Protein 9F80 (pdb70)

Radius of gyration: 20.86 Å; Cα contacts (8 Å, |Δi|>4): 402; chains: 1; bounding box: 58×49×41 Å

Solvent-accessible surface area: 11773 Å² total; per-residue (Å²): 161,67,50,81,50,4,28,43,0,0,50,5,0,30,140,36,73,40,22,115,90,0,41,72,79,0,52,77,14,133,5,83,33,110,14,28,0,1,0,1,0,0,41,15,31,105,22,146,76,79,79,100,26,18,26,98,100,3,6,79,67,0,28,66,10,0,68,152,58,73,44,19,5,2,6,31,77,76,70,111,58,0,1,0,0,0,6,16,127,34,54,112,102,49,133,3,4,124,35,0,22,83,5,7,15,139,34,58,1,0,11,2,55,54,7,100,67,0,30,44,0,71,115,2,0,45,16,0,22,20,0,13,83,5,7,86,59,61,236,57,20,64,85,38,1,59,0,136,51,0,6,0,15,1,14,140,90,63,24,74,31,0,42,83,14,0,47,47,84,6,34,151,29,3,61,98,14,24,113,74,20,54,110,1,1,67,26,12,27,109,35,68,28,48,26,101,28,0,1,168,145,29,181,41,114,24,86,48,0,114,139,46,2,141,79,0,40,88,62,19,60,31,41,2,67,94,109,42,24,17,96,0,0,131,25,0,26,68,19,15,143,133,138

Nearest PDB structures (foldseek):
  9f80-assembly1_A  TM=1.004E+00  e=1.715E-45  Mycobacterium tuberculosis H37Rv
  3onq-assembly1_B-2  TM=8.084E-01  e=7.157E-18  Bifidobacterium adolescentis ATCC 15703
  3onq-assembly3_D  TM=7.428E-01  e=1.891E-18  Bifidobacterium adolescentis ATCC 15703
  8i98-assembly1_E  TM=5.946E-01  e=3.686E-01  Thermosynechococcus vestitus BP-1
  6w72-assembly2_B  TM=6.641E-01  e=8.468E-01  Acinetobacter baumannii

Sequence (243 aa):
WDSRMEASVVDAVVRGDTGPELLSRAAALNWDTTAPATVLVGTPAPGPNNSDGDSERASQDVRDTAARHGRAALTDVHGTWLVAIVSGQLSPTEKFLKDLLAAFADAPVVIGPTAPMLTAAHRSASEAISGMNAVAGWRGAPRPVLARELLPERALMGDASAIVALHTDVMRPLADAGPTLIETLDAYLDCGGAIEACARKLFVHPNTVRYRLKRITDFTGRDPTQPRDAYVLRVAATVGQLN

Organism: Mycobacterium tuberculosis (strain ATCC 25618 / H37Rv) (NCBI:txid83332)

Foldseek 3Di:
DDQVLLQVLVVCLQVLVQDPVSLVSVVVVVADQQWKKKKKKAAFAQDPPPRVCSQVVLQVQLQVLQVVVVKGWGWDADVRMIMIMITHDDDPPDDSVVSNCVRHYPGEMEIFDIDSGSSRCSRNSVLNVLQVVQVVVPPPADRYHYSLLRLLSSVVVPNVVSLVCLCPQAVVLLVVLDDVLVVLLVQCVVVVNPQVVSCVVVVHDSVVSQVSQVVSCVSHVARCNDVSSVVSNVSSVVSVVVD

Structure (mmCIF, N/CA/C/O backbone):
data_9F80
#
_entry.id   9F80
#
_cell.length_a   63.040
_cell.length_b   75.280
_cell.length_c   139.520
_cell.angle_alpha   90.000
_cell.angle_beta   90.000
_cell.angle_gamma   90.000
#
_symmetry.space_group_name_H-M   'C 2 2 21'
#
loop_
_entity.id
_entity.type
_entity.pdbx_description
1 polymer 'Uncharacterized protein Rv2242'
2 non-polymer 2-AMINO-2-HYDROXYMETHYL-PROPANE-1,3-DIOL
3 non-polymer 'SODIUM ION'
4 water water
#
loop_
_atom_site.group_PDB
_atom_site.id
_atom_site.type_symbol
_atom_site.label_atom_id
_atom_site.label_alt_id
_atom_site.label_comp_id
_atom_site.label_asym_id
_atom_site.label_entity_id
_atom_site.label_seq_id
_atom_site.pdbx_PDB_ins_code
_atom_site.Cartn_x
_atom_site.Cartn_y
_atom_site.Cartn_z
_atom_site.occupancy
_atom_site.B_iso_or_equiv
_atom_site.auth_seq_id
_atom_site.auth_comp_id
_atom_site.auth_asym_id
_atom_site.auth_atom_id
_atom_site.pdbx_PDB_model_num
ATOM 1 N N . TRP A 1 26 ? 3.645 20.507 -0.473 1.000 98.166 165 TRP A N 1
ATOM 2 C CA . TRP A 1 26 ? 4.650 20.241 -1.534 1.000 89.660 165 TRP A CA 1
ATOM 3 C C . TRP A 1 26 ? 4.681 21.379 -2.542 1.000 91.696 165 TRP A C 1
ATOM 4 O O . TRP A 1 26 ? 3.724 21.523 -3.306 1.000 106.000 165 TRP A O 1
ATOM 15 N N . ASP A 1 27 ? 5.797 22.124 -2.616 1.000 77.784 166 ASP A N 1
ATOM 16 C CA . 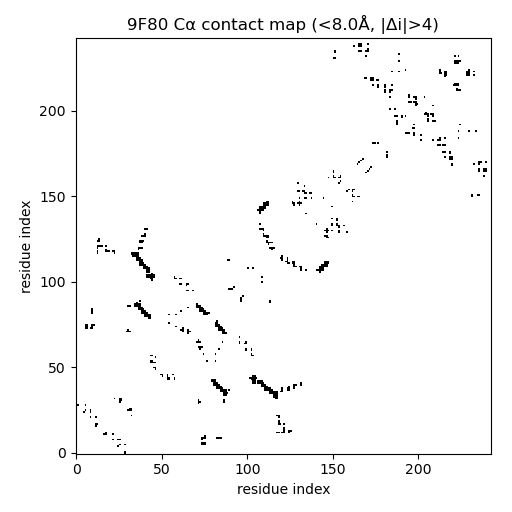ASP A 1 27 ? 5.884 23.199 -3.607 1.000 79.951 166 ASP A CA 1
ATOM 17 C C . ASP A 1 27 ? 6.545 22.757 -4.927 1.000 81.678 166 ASP A C 1
ATOM 18 O O . ASP A 1 27 ? 7.771 22.811 -5.091 1.000 74.946 166 ASP A O 1
ATOM 23 N N . SER A 1 28 ? 5.737 22.440 -5.942 1.000 75.469 167 SER A N 1
ATOM 24 C CA . SER A 1 28 ? 6.337 21.846 -7.116 1.000 80.036 167 SER A CA 1
ATOM 25 C C . SER A 1 28 ? 6.848 22.907 -8.100 1.000 71.974 167 SER A C 1
ATOM 26 O O . SER A 1 28 ? 7.573 22.527 -9.017 1.000 62.742 167 SER A O 1
ATOM 29 N N . ARG A 1 29 ? 6.609 24.218 -7.877 1.000 67.335 168 ARG A N 1
ATOM 30 C CA . ARG A 1 29 ? 7.285 25.225 -8.695 1.000 67.335 168 ARG A CA 1
ATOM 31 C C . ARG A 1 29 ? 8.712 25.212 -8.185 1.000 57.467 168 ARG A C 1
ATOM 32 O O . ARG A 1 29 ? 9.671 25.256 -8.954 1.000 59.633 168 ARG A O 1
ATOM 34 N N . MET A 1 30 ? 8.853 25.086 -6.873 1.000 55.290 169 MET A N 1
ATOM 35 C CA . MET A 1 30 ? 10.176 25.223 -6.294 1.000 64.194 169 MET A CA 1
ATOM 36 C C . MET A 1 30 ? 11.013 23.966 -6.600 1.000 54.614 169 MET A C 1
ATOM 37 O O . MET A 1 30 ? 12.226 24.035 -6.739 1.000 53.801 169 MET A O 1
ATOM 42 N N . GLU A 1 31 ? 10.344 22.826 -6.633 1.000 49.385 170 GLU A N 1
ATOM 43 C CA . GLU A 1 31 ? 10.978 21.560 -6.968 1.000 60.797 170 GLU A CA 1
ATOM 44 C C . GLU A 1 31 ? 11.600 21.688 -8.374 1.000 54.945 170 GLU A C 1
ATOM 45 O O . GLU A 1 31 ? 12.763 21.376 -8.587 1.000 49.875 170 GLU A O 1
ATOM 51 N N . ALA A 1 32 ? 10.787 22.143 -9.344 1.000 52.901 171 ALA A N 1
ATOM 52 C CA . ALA A 1 32 ? 11.235 22.293 -10.720 1.000 53.831 171 ALA A CA 1
ATOM 53 C C . ALA A 1 32 ? 12.373 23.324 -10.808 1.000 54.661 171 ALA A C 1
ATOM 54 O O . ALA A 1 32 ? 13.342 23.089 -11.508 1.000 50.516 171 ALA A O 1
ATOM 56 N N . SER A 1 33 ? 12.337 24.397 -9.999 1.000 51.366 172 SER A N 1
ATOM 57 C CA . SER A 1 33 ? 13.351 25.434 -10.088 1.000 46.942 172 SER A CA 1
ATOM 58 C C . SER A 1 33 ? 14.658 24.866 -9.592 1.000 45.513 172 SER A C 1
ATOM 59 O O . SER A 1 33 ? 15.720 25.284 -10.054 1.000 44.579 172 SER A O 1
ATOM 62 N N . VAL A 1 34 ? 14.573 23.963 -8.588 1.000 42.576 173 VAL A N 1
ATOM 63 C CA . VAL A 1 34 ? 15.802 23.372 -8.091 1.000 40.837 173 VAL A CA 1
ATOM 64 C C . VAL A 1 34 ? 16.371 22.456 -9.185 1.000 45.448 173 VAL A C 1
ATOM 65 O O . VAL A 1 34 ? 17.595 22.481 -9.440 1.000 43.399 173 VAL A O 1
ATOM 69 N N . VAL A 1 35 ? 15.513 21.583 -9.762 1.000 37.543 174 VAL A N 1
ATOM 70 C CA . VAL A 1 35 ? 16.020 20.732 -10.866 1.000 45.383 174 VAL A CA 1
ATOM 71 C C . VAL A 1 35 ? 16.608 21.567 -12.022 1.000 42.350 174 VAL A C 1
ATOM 72 O O . VAL A 1 35 ? 17.731 21.312 -12.550 1.000 42.178 174 VAL A O 1
ATOM 76 N N . ASP A 1 36 ? 15.907 22.617 -12.378 1.000 43.361 175 ASP A N 1
ATOM 77 C CA . ASP A 1 36 ? 16.296 23.394 -13.562 1.000 41.340 175 ASP A CA 1
ATOM 78 C C . ASP A 1 36 ? 17.589 24.144 -13.287 1.000 44.368 175 ASP A C 1
ATOM 79 O O . ASP A 1 36 ? 18.403 24.299 -14.158 1.000 43.444 175 ASP A O 1
ATOM 84 N N . ALA A 1 37 ? 17.822 24.543 -12.028 1.000 47.104 176 ALA A N 1
ATOM 85 C CA . ALA A 1 37 ? 19.075 25.180 -11.684 1.000 44.506 176 ALA A CA 1
ATOM 86 C C . ALA A 1 37 ? 20.228 24.175 -11.764 1.000 38.486 176 ALA A C 1
ATOM 87 O O . ALA A 1 37 ? 21.284 24.534 -12.204 1.000 43.526 176 ALA A O 1
ATOM 89 N N . VAL A 1 38 ? 20.036 22.891 -11.417 1.000 44.341 177 VAL A N 1
ATOM 90 C CA . VAL A 1 38 ? 21.092 21.913 -11.677 1.000 46.254 177 VAL A CA 1
ATOM 91 C C . VAL A 1 38 ? 21.268 21.763 -13.204 1.000 39.179 177 VAL A C 1
ATOM 92 O O . VAL A 1 38 ? 22.356 21.707 -13.712 1.000 40.703 177 VAL A O 1
ATOM 96 N N . VAL A 1 39 ? 20.177 21.630 -13.928 1.000 43.278 178 VAL A N 1
ATOM 97 C CA . VAL A 1 39 ? 20.290 21.429 -15.384 1.000 40.993 178 VAL A CA 1
ATOM 98 C C . VAL A 1 39 ? 21.066 22.594 -15.999 1.000 38.863 178 VAL A C 1
ATOM 99 O O . VAL A 1 39 ? 21.920 22.354 -16.809 1.000 45.517 178 VAL A O 1
ATOM 103 N N . ARG A 1 40 ? 20.889 23.830 -15.488 1.000 46.319 179 ARG A N 1
ATOM 104 C CA . ARG A 1 40 ? 21.487 25.001 -16.124 1.000 43.030 179 ARG A CA 1
ATOM 105 C C . ARG A 1 40 ? 22.883 25.257 -15.571 1.000 45.026 179 ARG A C 1
ATOM 106 O O . ARG A 1 40 ? 23.641 25.998 -16.200 1.000 49.681 179 ARG A O 1
ATOM 114 N N . GLY A 1 41 ? 23.239 24.671 -14.410 1.000 53.879 180 GLY A N 1
ATOM 115 C CA . GLY A 1 41 ? 24.570 24.881 -13.833 1.000 49.109 180 GLY A CA 1
ATOM 116 C C . GLY A 1 41 ? 24.595 26.156 -12.970 1.000 62.612 180 GLY A C 1
ATOM 117 O O . GLY A 1 41 ? 25.605 26.801 -12.790 1.000 58.785 180 GLY A O 1
ATOM 118 N N . ASP A 1 42 ? 23.459 26.460 -12.363 1.000 57.245 181 ASP A N 1
ATOM 119 C CA . ASP A 1 42 ? 23.249 27.599 -11.494 1.000 54.939 181 ASP A CA 1
ATOM 120 C C . ASP A 1 42 ? 23.232 27.048 -10.063 1.000 52.526 181 ASP A C 1
ATOM 121 O O . ASP A 1 42 ? 22.197 26.860 -9.479 1.000 58.072 181 ASP A O 1
ATOM 126 N N . THR A 1 43 ? 24.369 26.622 -9.536 1.000 58.851 182 THR A N 1
ATOM 127 C CA . THR A 1 43 ? 24.369 25.776 -8.358 1.000 65.408 182 THR A CA 1
ATOM 128 C C . THR A 1 43 ? 25.083 26.524 -7.238 1.000 69.842 182 THR A C 1
ATOM 129 O O . THR A 1 43 ? 26.096 26.047 -6.730 1.000 62.731 182 THR A O 1
ATOM 133 N N . GLY A 1 44 ? 24.564 27.703 -6.890 1.000 80.562 183 GLY A N 1
ATOM 134 C CA . GLY A 1 44 ? 25.021 28.394 -5.698 1.000 94.169 183 GLY A CA 1
ATOM 135 C C . GLY A 1 44 ? 24.608 27.688 -4.400 1.000 87.087 183 GLY A C 1
ATOM 136 O O . GLY A 1 44 ? 23.818 26.735 -4.375 1.000 78.922 183 GLY A O 1
ATOM 137 N N . PRO A 1 45 ? 25.117 28.174 -3.252 1.000 92.145 184 PRO A N 1
ATOM 138 C CA . PRO A 1 45 ? 24.711 27.637 -1.946 1.000 83.922 184 PRO A CA 1
ATOM 139 C C . PRO A 1 45 ? 23.192 27.539 -1.712 1.000 88.284 184 PRO A C 1
ATOM 140 O O . PRO A 1 45 ? 22.718 26.486 -1.254 1.000 83.196 184 PRO A O 1
ATOM 144 N N . GLU A 1 46 ? 22.457 28.636 -2.050 1.000 81.714 185 GLU A N 1
ATOM 145 C CA . GLU A 1 46 ? 21.010 28.823 -1.851 1.000 80.134 185 GLU A CA 1
ATOM 146 C C . GLU A 1 46 ? 20.169 27.667 -2.426 1.000 81.651 185 GLU A C 1
ATOM 147 O O . GLU A 1 46 ? 19.100 27.338 -1.903 1.000 80.919 185 GLU A O 1
ATOM 153 N N . LEU A 1 47 ? 20.648 27.062 -3.527 1.000 82.310 186 LEU A N 1
ATOM 154 C CA . LEU A 1 47 ? 20.106 25.813 -4.060 1.000 81.681 186 LEU A CA 1
ATOM 155 C C . LEU A 1 47 ? 19.927 24.766 -2.949 1.000 65.236 186 LEU A C 1
ATOM 156 O O . LEU A 1 47 ? 18.873 24.126 -2.856 1.000 70.558 186 LEU A O 1
ATOM 161 N N . LEU A 1 48 ? 20.929 24.635 -2.064 1.000 64.943 187 LEU A N 1
ATOM 162 C CA . LEU A 1 48 ? 20.861 23.641 -0.989 1.000 80.603 187 LEU A CA 1
ATOM 163 C C . LEU A 1 48 ? 19.726 23.933 -0.002 1.000 78.398 187 LEU A C 1
ATOM 164 O O . LEU A 1 48 ? 18.988 23.013 0.361 1.000 70.679 187 LEU A O 1
ATOM 169 N N . SER A 1 49 ? 19.541 25.194 0.411 1.000 76.435 188 SER A N 1
ATOM 170 C CA . SER A 1 49 ? 18.436 25.486 1.329 1.000 77.542 188 SER A CA 1
ATOM 171 C C . SER A 1 49 ? 17.100 25.283 0.620 1.000 71.735 188 SER A C 1
ATOM 172 O O . SER A 1 49 ? 16.139 24.784 1.222 1.000 61.157 188 SER A O 1
ATOM 175 N N . ARG A 1 50 ? 17.064 25.632 -0.680 1.000 73.273 189 ARG A N 1
ATOM 176 C CA . ARG A 1 50 ? 15.852 25.418 -1.450 1.000 65.271 189 ARG A CA 1
ATOM 177 C C . ARG A 1 50 ? 15.515 23.937 -1.441 1.000 58.692 189 ARG A C 1
ATOM 178 O O . ARG A 1 50 ? 14.353 23.549 -1.313 1.000 57.757 189 ARG A O 1
ATOM 186 N N . ALA A 1 51 ? 16.544 23.096 -1.556 1.000 66.209 190 ALA A N 1
ATOM 187 C CA . ALA A 1 51 ? 16.339 21.649 -1.550 1.000 72.044 190 ALA A CA 1
ATOM 188 C C . ALA A 1 51 ? 16.010 21.102 -0.145 1.000 70.920 190 ALA A C 1
ATOM 189 O O . ALA A 1 51 ? 15.157 20.221 0.003 1.000 64.814 190 ALA A O 1
ATOM 191 N N . ALA A 1 52 ? 16.735 21.557 0.898 1.000 87.785 191 ALA A N 1
ATOM 192 C CA . ALA A 1 52 ? 16.485 21.119 2.276 1.000 68.442 191 ALA A CA 1
ATOM 193 C C . ALA A 1 52 ? 15.024 21.372 2.607 1.000 70.021 191 ALA A C 1
ATOM 194 O O . ALA A 1 52 ? 14.327 20.497 3.117 1.000 69.202 191 ALA A O 1
ATOM 196 N N . ALA A 1 53 ? 14.587 22.570 2.206 1.000 65.456 192 ALA A N 1
ATOM 197 C CA . ALA A 1 53 ? 13.221 23.031 2.356 1.000 68.753 192 ALA A CA 1
ATOM 198 C C . ALA A 1 53 ? 12.251 22.058 1.726 1.000 65.790 192 ALA A C 1
ATOM 199 O O . ALA A 1 53 ? 11.079 22.123 2.033 1.000 73.274 192 ALA A O 1
ATOM 201 N N . LEU A 1 54 ? 12.715 21.225 0.781 1.000 63.219 193 LEU A N 1
ATOM 202 C CA . LEU A 1 54 ? 11.866 20.208 0.170 1.000 69.273 193 LEU A CA 1
ATOM 203 C C . LEU A 1 54 ? 12.227 18.807 0.685 1.000 71.818 193 LEU A C 1
ATOM 204 O O . LEU A 1 54 ? 11.889 17.811 0.044 1.000 74.232 193 LEU A O 1
ATOM 209 N N . ASN A 1 55 ? 12.971 18.721 1.810 1.000 81.343 194 ASN A N 1
ATOM 210 C CA . ASN A 1 55 ? 13.335 17.451 2.435 1.000 87.536 194 ASN A CA 1
ATOM 211 C C . ASN A 1 55 ? 14.321 16.654 1.577 1.000 79.673 194 ASN A C 1
ATOM 212 O O . ASN A 1 55 ? 14.235 15.432 1.459 1.000 66.738 194 ASN A O 1
ATOM 217 N N . TRP A 1 56 ? 15.260 17.375 0.986 1.000 68.538 195 TRP A N 1
ATOM 218 C CA . TRP A 1 56 ? 16.445 16.770 0.423 1.000 74.451 195 TRP A CA 1
ATOM 219 C C . TRP A 1 56 ? 17.576 16.851 1.460 1.000 63.292 195 TRP A C 1
ATOM 220 O O . TRP A 1 56 ? 17.981 17.922 1.890 1.000 66.084 195 TRP A O 1
ATOM 231 N N . ASP A 1 57 ? 18.133 15.697 1.783 1.000 59.834 196 ASP A N 1
ATOM 232 C CA . ASP A 1 57 ? 19.415 15.614 2.447 1.000 55.623 196 ASP A CA 1
ATOM 233 C C . ASP A 1 57 ? 20.550 16.117 1.559 1.000 65.589 196 ASP A C 1
ATOM 234 O O . ASP A 1 57 ? 20.995 15.422 0.641 1.000 64.249 196 ASP A O 1
ATOM 239 N N . THR A 1 58 ? 21.084 17.282 1.931 1.000 56.536 197 THR A N 1
ATOM 240 C CA . THR A 1 58 ? 22.007 18.085 1.143 1.000 69.907 197 THR A CA 1
ATOM 241 C C . THR A 1 58 ? 23.444 17.562 1.204 1.000 59.873 197 THR A C 1
ATOM 242 O O . THR A 1 58 ? 24.314 17.976 0.428 1.000 59.398 197 THR A O 1
ATOM 246 N N . THR A 1 59 ? 23.666 16.622 2.109 1.000 57.453 198 THR A N 1
ATOM 247 C CA . THR A 1 59 ? 24.922 15.883 2.141 1.000 66.376 198 THR A CA 1
ATOM 248 C C . THR A 1 59 ? 24.915 14.679 1.186 1.000 64.687 198 THR A C 1
ATOM 249 O O . THR A 1 59 ? 25.960 14.127 0.890 1.000 70.188 198 THR A O 1
ATOM 253 N N . ALA A 1 60 ? 23.731 14.168 0.818 1.000 59.941 199 ALA A N 1
ATOM 254 C CA . ALA A 1 60 ? 23.622 12.954 0.022 1.000 66.236 199 ALA A CA 1
ATOM 255 C C . ALA A 1 60 ? 24.195 13.121 -1.395 1.000 50.503 199 ALA A C 1
ATOM 256 O O . ALA A 1 60 ? 24.247 14.203 -1.972 1.000 54.843 199 ALA A O 1
ATOM 258 N N . PRO A 1 61 ? 24.719 12.028 -1.973 1.000 56.384 200 PRO A N 1
ATOM 259 C CA . PRO A 1 61 ? 24.908 11.939 -3.431 1.000 54.139 200 PRO A CA 1
ATOM 260 C C . PRO A 1 61 ? 23.638 12.196 -4.270 1.000 46.368 200 PRO A C 1
ATOM 261 O O . PRO A 1 61 ? 22.494 11.917 -3.828 1.000 44.003 200 PRO A O 1
ATOM 265 N N . ALA A 1 62 ? 23.872 12.766 -5.474 1.000 45.055 201 ALA A N 1
ATOM 266 C CA . ALA A 1 62 ? 22.809 13.155 -6.393 1.000 43.006 201 ALA A CA 1
ATOM 267 C C . ALA A 1 62 ? 23.026 12.501 -7.768 1.000 42.874 201 ALA A C 1
ATOM 268 O O . ALA A 1 62 ? 24.136 12.557 -8.269 1.000 40.838 201 ALA A O 1
ATOM 270 N N . THR A 1 63 ? 21.997 11.822 -8.343 1.000 41.396 202 THR A N 1
ATOM 271 C CA . THR A 1 63 ? 22.097 11.210 -9.668 1.000 41.707 202 THR A CA 1
ATOM 272 C C . THR A 1 63 ? 20.886 11.673 -10.495 1.000 39.817 202 THR A C 1
ATOM 273 O O . THR A 1 63 ? 19.702 11.643 -10.045 1.000 40.537 202 THR A O 1
ATOM 277 N N . VAL A 1 64 ? 21.190 12.148 -11.678 1.000 38.699 203 VAL A N 1
ATOM 278 C CA . VAL A 1 64 ? 20.144 12.582 -12.583 1.000 34.140 203 VAL A CA 1
ATOM 279 C C . VAL A 1 64 ? 19.846 11.487 -13.595 1.000 34.198 203 VAL A C 1
ATOM 280 O O . VAL A 1 64 ? 20.726 10.842 -14.118 1.000 44.171 203 VAL A O 1
ATOM 284 N N . LEU A 1 65 ? 18.581 11.191 -13.801 1.000 35.123 204 LEU A N 1
ATOM 285 C CA . LEU A 1 65 ? 18.190 10.289 -14.860 1.000 36.726 204 LEU A CA 1
ATOM 286 C C . LEU A 1 65 ? 17.071 10.941 -15.635 1.000 43.063 204 LEU A C 1
ATOM 287 O O . LEU A 1 65 ? 16.371 11.831 -15.109 1.000 35.662 204 LEU A O 1
ATOM 292 N N . VAL A 1 66 ? 16.916 10.461 -16.871 1.000 37.393 205 VAL A N 1
ATOM 293 C CA . VAL A 1 66 ? 15.874 11.020 -17.714 1.000 33.843 205 VAL A CA 1
ATOM 294 C C . VAL A 1 66 ? 15.127 9.871 -18.386 1.000 33.800 205 VAL A C 1
ATOM 295 O O . VAL A 1 66 ? 15.671 8.866 -18.863 1.000 34.326 205 VAL A O 1
ATOM 299 N N . GLY A 1 67 ? 13.834 10.019 -18.504 1.000 34.611 206 GLY A N 1
ATOM 300 C CA . GLY A 1 67 ? 13.068 9.028 -19.253 1.000 37.035 206 GLY A CA 1
ATOM 301 C C . GLY A 1 67 ? 11.725 9.649 -19.669 1.000 37.896 206 GLY A C 1
ATOM 302 O O . GLY A 1 67 ? 11.511 10.835 -19.459 1.000 41.439 206 GLY A O 1
ATOM 303 N N . THR A 1 68 ? 10.853 8.865 -20.284 1.000 40.766 207 THR A N 1
ATOM 304 C CA . THR A 1 68 ? 9.507 9.315 -20.590 1.000 39.438 207 THR A CA 1
ATOM 305 C C . THR A 1 68 ? 8.527 8.916 -19.468 1.000 44.009 207 THR A C 1
ATOM 306 O O . THR A 1 68 ? 8.525 7.762 -19.070 1.000 36.687 207 THR A O 1
ATOM 310 N N . PRO A 1 69 ? 7.560 9.746 -19.024 1.000 38.899 208 PRO A N 1
ATOM 311 C CA . PRO A 1 69 ? 6.557 9.282 -18.067 1.000 44.576 208 PRO A CA 1
ATOM 312 C C . PRO A 1 69 ? 5.709 8.098 -18.508 1.000 43.508 208 PRO A C 1
ATOM 313 O O . PRO A 1 69 ? 5.441 7.850 -19.687 1.000 40.066 208 PRO A O 1
ATOM 317 N N . ALA A 1 70 ? 5.313 7.268 -17.552 1.000 44.066 209 ALA A N 1
ATOM 318 C CA . ALA A 1 70 ? 4.503 6.116 -17.931 1.000 55.449 209 ALA A CA 1
ATOM 319 C C . ALA A 1 70 ? 3.160 6.616 -18.490 1.000 61.073 209 ALA A C 1
ATOM 320 O O . ALA A 1 70 ? 2.617 7.638 -18.064 1.000 52.108 209 ALA A O 1
ATOM 322 N N . PRO A 1 71 ? 2.619 5.982 -19.544 1.000 56.233 210 PRO A N 1
ATOM 323 C CA . PRO A 1 71 ? 1.366 6.465 -20.122 1.000 67.114 210 PRO A CA 1
ATOM 324 C C . PRO A 1 71 ? 0.273 6.010 -19.167 1.000 78.242 210 PRO A C 1
ATOM 325 O O . PRO A 1 71 ? 0.298 4.830 -18.851 1.000 73.575 210 PRO A O 1
ATOM 329 N N . GLY A 1 72 ? -0.606 6.929 -18.705 1.000 76.982 211 GLY A N 1
ATOM 330 C CA . GLY A 1 72 ? -1.632 6.643 -17.709 1.000 84.581 211 GLY A CA 1
ATOM 331 C C . GLY A 1 72 ? -2.885 6.012 -18.322 1.000 109.329 211 GLY A C 1
ATOM 332 O O . GLY A 1 72 ? -3.001 5.932 -19.546 1.000 116.561 211 GLY A O 1
ATOM 333 N N . PRO A 1 73 ? -3.877 5.577 -17.497 1.000 131.360 212 PRO A N 1
ATOM 334 C CA . PRO A 1 73 ? -5.091 4.923 -18.015 1.000 111.876 212 PRO A CA 1
ATOM 335 C C . PRO A 1 73 ? -5.870 5.628 -19.149 1.000 116.915 212 PRO A C 1
ATOM 336 O O . PRO A 1 73 ? -6.474 4.913 -19.939 1.000 101.881 212 PRO A O 1
ATOM 340 N N . ASN A 1 74 ? -5.865 6.986 -19.261 1.000 128.511 213 ASN A N 1
ATOM 341 C CA . ASN A 1 74 ? -6.429 7.720 -20.406 1.000 113.590 213 ASN A CA 1
ATOM 342 C C . ASN A 1 74 ? -5.326 8.562 -21.069 1.000 118.247 213 ASN A C 1
ATOM 343 O O . ASN A 1 74 ? -4.389 8.988 -20.335 1.000 115.498 213 ASN A O 1
ATOM 345 N N . ASN A 1 77 ? -6.464 12.920 -19.862 1.000 94.045 216 ASN A N 1
ATOM 346 C CA . ASN A 1 77 ? -5.523 12.351 -18.858 1.000 103.748 216 ASN A CA 1
ATOM 347 C C . ASN A 1 77 ? -4.065 12.590 -19.291 1.000 109.907 216 ASN A C 1
ATOM 348 O O . ASN A 1 77 ? -3.259 12.967 -18.448 1.000 111.987 216 ASN A O 1
ATOM 350 N N . SER A 1 78 ? -3.736 12.467 -20.594 1.000 106.970 217 SER A N 1
ATOM 351 C CA . SER A 1 78 ? -2.364 12.244 -21.058 1.000 103.254 217 SER A CA 1
ATOM 352 C C . SER A 1 78 ? -1.388 13.436 -20.953 1.000 105.492 217 SER A C 1
ATOM 353 O O . SER A 1 78 ? -0.218 13.256 -21.290 1.000 93.828 217 SER A O 1
ATOM 356 N N . ASP A 1 79 ? -1.782 14.633 -20.478 1.000 101.802 218 ASP A N 1
ATOM 357 C CA . ASP A 1 79 ? -0.772 15.634 -20.135 1.000 93.331 218 ASP A CA 1
ATOM 358 C C . ASP A 1 79 ? -0.350 15.429 -18.684 1.000 99.205 218 ASP A C 1
ATOM 359 O O . ASP A 1 79 ? 0.785 15.731 -18.341 1.000 111.104 218 ASP A O 1
ATOM 361 N N . GLY A 1 80 ? -1.256 14.891 -17.850 1.000 88.654 219 GLY A N 1
ATOM 362 C CA . GLY A 1 80 ? -0.982 14.618 -16.444 1.000 76.579 219 GLY A CA 1
ATOM 363 C C . GLY A 1 80 ? -0.232 13.300 -16.197 1.000 70.405 219 GLY A C 1
ATOM 364 O O . GLY A 1 80 ? 0.051 12.960 -15.058 1.000 63.132 219 GLY A O 1
ATOM 365 N N . ASP A 1 81 ? 0.119 12.549 -17.254 1.000 59.656 220 ASP A N 1
ATOM 366 C CA . ASP A 1 81 ? 1.126 11.477 -17.198 1.000 56.481 220 ASP A CA 1
ATOM 367 C C . ASP A 1 81 ? 2.407 11.878 -16.462 1.000 53.818 220 ASP A C 1
ATOM 368 O O . ASP A 1 81 ? 2.910 11.161 -15.575 1.000 44.549 220 ASP A O 1
ATOM 373 N N . SER A 1 82 ? 2.865 13.074 -16.801 1.000 39.433 221 SER A N 1
ATOM 374 C CA . SER A 1 82 ? 4.045 13.659 -16.220 1.000 49.439 221 SER A CA 1
ATOM 375 C C . SER A 1 82 ? 3.858 13.976 -14.730 1.000 63.721 221 SER A C 1
ATOM 376 O O . SER A 1 82 ? 4.813 13.889 -13.953 1.000 53.311 221 SER A O 1
ATOM 379 N N . GLU A 1 83 ? 2.662 14.420 -14.335 1.000 54.834 222 GLU A N 1
ATOM 380 C CA . GLU A 1 83 ? 2.450 14.746 -12.933 1.000 60.572 222 GLU A CA 1
ATOM 381 C C . GLU A 1 83 ? 2.276 13.457 -12.114 1.000 45.138 222 GLU A C 1
ATOM 382 O O . GLU A 1 83 ? 2.855 13.352 -11.021 1.000 49.115 222 GLU A O 1
ATOM 388 N N . ARG A 1 84 ? 1.571 12.453 -12.645 1.000 43.368 223 ARG A N 1
ATOM 389 C CA . ARG A 1 84 ? 1.464 11.151 -11.994 1.000 56.397 223 ARG A CA 1
ATOM 390 C C . ARG A 1 84 ? 2.865 10.554 -11.818 1.000 58.607 223 ARG A C 1
ATOM 391 O O . ARG A 1 84 ? 3.215 10.076 -10.739 1.000 47.431 223 ARG A O 1
ATOM 399 N N . ALA A 1 85 ? 3.675 10.617 -12.871 1.000 50.080 224 ALA A N 1
ATOM 400 C CA . ALA A 1 85 ? 4.959 9.929 -12.877 1.000 54.948 224 ALA A CA 1
ATOM 401 C C . ALA A 1 85 ? 5.873 10.652 -11.890 1.000 49.225 224 ALA A C 1
ATOM 402 O O . ALA A 1 85 ? 6.589 10.029 -11.153 1.000 43.934 224 ALA A O 1
ATOM 404 N N . SER A 1 86 ? 5.708 11.950 -11.730 1.000 46.221 225 SER A N 1
ATOM 405 C CA . SER A 1 86 ? 6.483 12.693 -10.758 1.000 49.539 225 SER A CA 1
ATOM 406 C C . SER A 1 86 ? 6.189 12.251 -9.329 1.000 58.570 225 SER A C 1
ATOM 407 O O . SER A 1 86 ? 7.103 12.174 -8.489 1.000 46.771 225 SER A O 1
ATOM 410 N N . GLN A 1 87 ? 4.897 12.073 -9.073 1.000 53.712 226 GLN A N 1
ATOM 411 C CA . GLN A 1 87 ? 4.430 11.659 -7.763 1.000 59.666 226 GLN A CA 1
ATOM 412 C C . GLN A 1 87 ? 4.946 10.249 -7.482 1.000 52.308 226 GLN A C 1
ATOM 413 O O . GLN A 1 87 ? 5.372 9.949 -6.385 1.000 54.589 226 GLN A O 1
ATOM 419 N N . ASP A 1 88 ? 4.844 9.351 -8.449 1.000 49.200 227 ASP A N 1
ATOM 420 C CA . ASP A 1 88 ? 5.338 8.023 -8.239 1.000 55.587 227 ASP A CA 1
ATOM 421 C C . ASP A 1 88 ? 6.809 8.038 -7.884 1.000 55.035 227 ASP A C 1
ATOM 422 O O . ASP A 1 88 ? 7.243 7.257 -7.034 1.000 52.382 227 ASP A O 1
ATOM 427 N N . VAL A 1 89 ? 7.553 8.855 -8.625 1.000 46.560 228 VAL A N 1
ATOM 428 C CA . VAL A 1 89 ? 8.986 8.897 -8.459 1.000 45.705 228 VAL A CA 1
ATOM 429 C C . VAL A 1 89 ? 9.257 9.318 -7.020 1.000 52.410 228 VAL A C 1
ATOM 430 O O . VAL A 1 89 ? 10.113 8.688 -6.342 1.000 40.989 228 VAL A O 1
ATOM 434 N N . ARG A 1 90 ? 8.518 10.333 -6.552 1.000 40.425 229 ARG A N 1
ATOM 435 C CA . ARG A 1 90 ? 8.813 10.886 -5.210 1.000 49.466 229 ARG A CA 1
ATOM 436 C C . ARG A 1 90 ? 8.380 9.919 -4.101 1.000 46.092 229 ARG A C 1
ATOM 437 O O . ARG A 1 90 ? 9.077 9.803 -3.097 1.000 48.437 229 ARG A O 1
ATOM 445 N N . ASP A 1 91 ? 7.262 9.206 -4.340 1.000 40.914 230 ASP A N 1
ATOM 446 C CA . ASP A 1 91 ? 6.767 8.164 -3.475 1.000 49.141 230 ASP A CA 1
ATOM 447 C C . ASP A 1 91 ? 7.781 7.031 -3.408 1.000 57.562 230 ASP A C 1
ATOM 448 O O . ASP A 1 91 ? 8.076 6.530 -2.330 1.000 50.885 230 ASP A O 1
ATOM 453 N N . THR A 1 92 ? 8.262 6.581 -4.575 1.000 44.979 231 THR A N 1
ATOM 454 C CA . THR A 1 92 ? 9.173 5.466 -4.612 1.000 43.308 231 THR A CA 1
ATOM 455 C C . THR A 1 92 ? 10.415 5.859 -3.863 1.000 41.243 231 THR A C 1
ATOM 456 O O . THR A 1 92 ? 10.928 5.063 -3.065 1.000 45.587 231 THR A O 1
ATOM 460 N N . ALA A 1 93 ? 10.900 7.097 -4.084 1.000 48.229 232 ALA A N 1
ATOM 461 C CA . ALA A 1 93 ? 12.060 7.511 -3.331 1.000 51.582 232 ALA A CA 1
ATOM 462 C C . ALA A 1 93 ? 11.775 7.434 -1.818 1.000 53.421 232 ALA A C 1
ATOM 463 O O . ALA A 1 93 ? 12.618 6.938 -1.075 1.000 46.092 232 ALA A O 1
ATOM 465 N N . ALA A 1 94 ? 10.682 8.049 -1.360 1.000 48.889 233 ALA A N 1
ATOM 466 C CA . ALA A 1 94 ? 10.400 8.085 0.069 1.000 52.877 233 ALA A CA 1
ATOM 467 C C . ALA A 1 94 ? 10.409 6.662 0.630 1.000 56.576 233 ALA A C 1
ATOM 468 O O . ALA A 1 94 ? 11.148 6.376 1.567 1.000 55.375 233 ALA A O 1
ATOM 470 N N . ARG A 1 95 ? 9.687 5.756 -0.021 1.000 51.095 234 ARG A N 1
ATOM 471 C CA . ARG A 1 95 ? 9.602 4.381 0.412 1.000 49.822 234 ARG A CA 1
ATOM 472 C C . ARG A 1 95 ? 10.972 3.736 0.582 1.000 59.130 234 ARG A C 1
ATOM 473 O O . ARG A 1 95 ? 11.159 2.863 1.436 1.000 50.081 234 ARG A O 1
ATOM 481 N N . HIS A 1 96 ? 11.941 4.114 -0.252 1.000 44.674 235 HIS A N 1
ATOM 482 C CA . HIS A 1 96 ? 13.283 3.566 -0.139 1.000 42.755 235 HIS A CA 1
ATOM 483 C C . HIS A 1 96 ? 14.143 4.470 0.728 1.000 46.580 235 HIS A C 1
ATOM 484 O O . HIS A 1 96 ? 15.357 4.323 0.746 1.000 47.744 235 HIS A O 1
ATOM 491 N N . GLY A 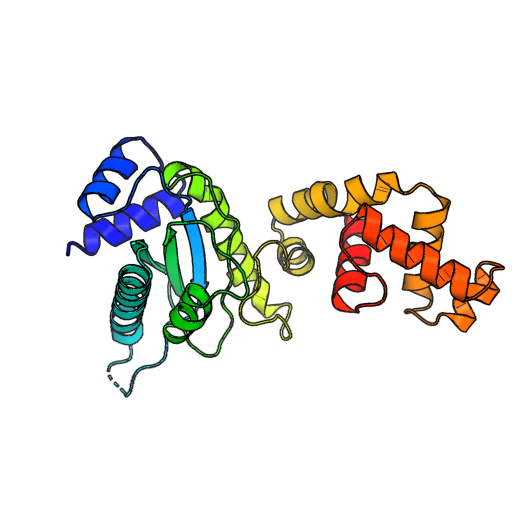1 97 ? 13.555 5.460 1.423 1.000 43.723 236 GLY A N 1
ATOM 492 C CA . GLY A 1 97 ? 14.394 6.280 2.306 1.000 42.432 236 GLY A CA 1
ATOM 493 C C . GLY A 1 97 ? 15.216 7.353 1.605 1.000 49.818 236 GLY A C 1
ATOM 494 O O . GLY A 1 97 ? 16.224 7.825 2.129 1.000 48.895 236 GLY A O 1
ATOM 495 N N . ARG A 1 98 ? 14.818 7.737 0.389 1.000 51.356 237 ARG A N 1
ATOM 496 C CA . ARG A 1 98 ? 15.635 8.633 -0.414 1.000 47.043 237 ARG A CA 1
ATOM 497 C C . ARG A 1 98 ? 14.771 9.838 -0.731 1.000 48.903 237 ARG A C 1
ATOM 498 O O . ARG A 1 98 ? 13.602 9.764 -0.444 1.000 48.419 237 ARG A O 1
ATOM 506 N N . ALA A 1 99 ? 15.342 10.846 -1.417 1.000 48.060 238 ALA A N 1
ATOM 507 C CA . ALA A 1 99 ? 14.583 11.963 -1.957 1.000 52.311 238 ALA A CA 1
ATOM 508 C C . ALA A 1 99 ? 14.750 12.013 -3.495 1.000 52.414 238 ALA A C 1
ATOM 509 O O . ALA A 1 99 ? 15.748 11.555 -4.062 1.000 42.511 238 ALA A O 1
ATOM 511 N N . ALA A 1 100 ? 13.727 12.534 -4.163 1.000 42.430 239 ALA A N 1
ATOM 512 C CA . ALA A 1 100 ? 13.717 12.833 -5.584 1.000 47.692 239 ALA A CA 1
ATOM 513 C C . ALA A 1 100 ? 13.130 14.217 -5.868 1.000 60.229 239 ALA A C 1
ATOM 514 O O . ALA A 1 100 ? 12.075 14.590 -5.303 1.000 55.123 239 ALA A O 1
ATOM 516 N N . LEU A 1 101 ? 13.777 14.940 -6.807 1.000 44.070 240 LEU A N 1
ATOM 517 C CA . LEU A 1 101 ? 13.183 16.122 -7.401 1.000 36.975 240 LEU A CA 1
ATOM 518 C C . LEU A 1 101 ? 13.079 15.896 -8.903 1.000 47.337 240 LEU A C 1
ATOM 519 O O . LEU A 1 101 ? 13.997 15.324 -9.496 1.000 41.046 240 LEU A O 1
ATOM 524 N N . THR A 1 102 ? 11.969 16.355 -9.471 1.000 38.696 241 THR A N 1
ATOM 525 C CA . THR A 1 102 ? 11.648 16.199 -1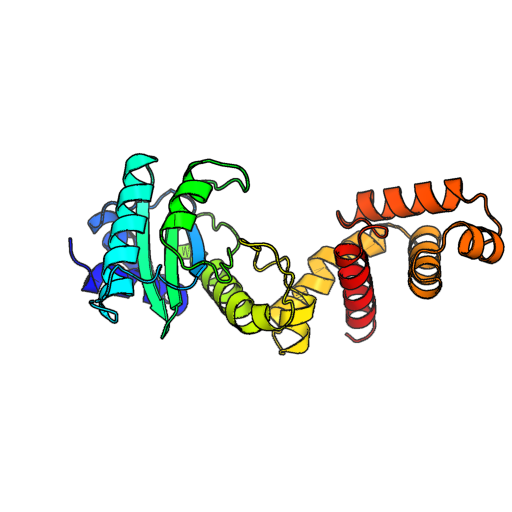0.874 1.000 41.355 241 THR A CA 1
ATOM 526 C C . THR A 1 102 ? 11.339 17.517 -11.561 1.000 50.340 241 THR A C 1
ATOM 527 O O . THR A 1 102 ? 10.972 18.491 -10.899 1.000 44.812 241 THR A O 1
ATOM 531 N N . ASP A 1 103 ? 11.438 17.455 -12.902 1.000 44.769 242 ASP A N 1
ATOM 532 C CA . ASP A 1 103 ? 11.046 18.514 -13.813 1.000 36.247 242 ASP A CA 1
ATOM 533 C C . ASP A 1 103 ? 10.848 17.837 -15.163 1.000 41.533 242 ASP A C 1
ATOM 534 O O . ASP A 1 103 ? 11.154 16.679 -15.332 1.000 38.199 242 ASP A O 1
ATOM 539 N N . VAL A 1 104 ? 10.235 18.530 -16.099 1.000 41.612 243 VAL A N 1
ATOM 540 C CA . VAL A 1 104 ? 10.021 18.030 -17.437 1.000 37.443 243 VAL A CA 1
ATOM 541 C C . VAL A 1 104 ? 11.027 18.675 -18.371 1.000 42.684 243 VAL A C 1
ATOM 542 O O . VAL A 1 104 ? 11.600 19.685 -18.021 1.000 44.731 243 VAL A O 1
ATOM 546 N N . HIS A 1 105 ? 11.282 18.016 -19.505 1.000 44.216 244 HIS A N 1
ATOM 547 C CA . HIS A 1 105 ? 12.190 18.487 -20.536 1.000 44.619 244 HIS A CA 1
ATOM 548 C C . HIS A 1 105 ? 11.475 18.105 -21.811 1.000 43.386 244 HIS A C 1
ATOM 549 O O . HIS A 1 105 ? 11.657 17.007 -22.305 1.000 40.955 244 HIS A O 1
ATOM 556 N N . GLY A 1 106 ? 10.457 18.914 -22.152 1.000 40.121 245 GLY A N 1
ATOM 557 C CA . GLY A 1 106 ? 9.507 18.549 -23.159 1.000 38.114 245 GLY A CA 1
ATOM 558 C C . GLY A 1 106 ? 8.735 17.321 -22.769 1.000 37.955 245 GLY A C 1
ATOM 559 O O . GLY A 1 106 ? 8.210 17.299 -21.702 1.000 44.950 245 GLY A O 1
ATOM 560 N N . THR A 1 107 ? 8.846 16.241 -23.548 1.000 38.805 246 THR A N 1
ATOM 561 C CA . THR A 1 107 ? 8.105 15.046 -23.236 1.000 39.742 246 THR A CA 1
ATOM 562 C C . THR A 1 107 ? 8.898 14.162 -22.270 1.000 40.782 246 THR A C 1
ATOM 563 O O . THR A 1 107 ? 8.423 13.136 -21.834 1.000 38.816 246 THR A O 1
ATOM 567 N N . TRP A 1 108 ? 10.111 14.536 -21.930 1.000 37.308 247 TRP A N 1
ATOM 568 C CA . TRP A 1 108 ? 10.848 13.731 -20.958 1.000 39.004 247 TRP A CA 1
ATOM 569 C C . TRP A 1 108 ? 10.587 14.214 -19.532 1.000 35.792 247 TRP A C 1
ATOM 570 O O . TRP A 1 108 ? 10.340 15.385 -19.292 1.000 42.801 247 TRP A O 1
ATOM 581 N N . LEU A 1 109 ? 10.730 13.295 -18.590 1.000 37.507 248 LEU A N 1
ATOM 582 C CA . LEU A 1 109 ? 10.780 13.590 -17.179 1.000 34.066 248 LEU A CA 1
ATOM 583 C C . LEU A 1 109 ? 12.212 13.450 -16.651 1.000 43.462 248 LEU A C 1
ATOM 584 O O . LEU A 1 109 ? 12.892 12.458 -16.891 1.000 37.528 248 LEU A O 1
ATOM 589 N N . VAL A 1 110 ? 12.689 14.503 -16.014 1.000 36.577 249 VAL A N 1
ATOM 590 C CA . VAL A 1 110 ? 14.024 14.572 -15.511 1.000 36.954 249 VAL A CA 1
ATOM 591 C C . VAL A 1 110 ? 13.916 14.381 -14.002 1.000 45.550 249 VAL A C 1
ATOM 592 O O . VAL A 1 110 ? 13.133 15.084 -13.414 1.000 37.333 249 VAL A O 1
ATOM 596 N N . ALA A 1 111 ? 14.615 13.396 -13.413 1.000 37.187 250 ALA A N 1
ATOM 597 C CA . ALA A 1 111 ? 14.537 13.125 -11.955 1.000 36.527 250 ALA A CA 1
ATOM 598 C C . ALA A 1 111 ? 15.917 13.141 -11.358 1.000 36.227 250 ALA A C 1
ATOM 599 O O . ALA A 1 111 ? 16.857 12.577 -11.900 1.000 38.595 250 ALA A O 1
ATOM 601 N N . ILE A 1 112 ? 16.069 13.909 -10.293 1.000 40.141 251 ILE A N 1
ATOM 602 C CA . ILE A 1 112 ? 17.280 13.826 -9.519 1.000 39.807 251 ILE A CA 1
ATOM 603 C C . ILE A 1 112 ? 16.942 13.002 -8.270 1.000 45.505 251 ILE A C 1
ATOM 604 O O . ILE A 1 112 ? 16.002 13.367 -7.566 1.000 45.103 251 ILE A O 1
ATOM 609 N N . VAL A 1 113 ? 17.728 11.961 -7.979 1.000 41.449 252 VAL A N 1
ATOM 610 C CA . VAL A 1 113 ? 17.520 11.087 -6.828 1.000 42.079 252 VAL A CA 1
ATOM 611 C C . VAL A 1 113 ? 18.757 11.040 -5.920 1.000 46.765 252 VAL A C 1
ATOM 612 O O . VAL A 1 113 ? 19.874 11.241 -6.366 1.000 43.255 252 VAL A O 1
ATOM 616 N N . SER A 1 114 ? 18.536 10.806 -4.595 1.000 43.933 253 SER A N 1
ATOM 617 C CA . SER A 1 114 ? 19.592 10.930 -3.609 1.000 43.884 253 SER A CA 1
ATOM 618 C C . SER A 1 114 ? 20.085 9.538 -3.302 1.000 38.864 253 SER A C 1
ATOM 619 O O . SER A 1 114 ? 19.306 8.554 -3.393 1.000 42.481 253 SER A O 1
ATOM 622 N N . GLY A 1 115 ? 21.375 9.507 -2.947 1.000 48.566 254 GLY A N 1
ATOM 623 C CA . GLY A 1 115 ? 22.029 8.346 -2.344 1.000 48.540 254 GLY A CA 1
ATOM 624 C C . GLY A 1 115 ? 22.781 7.501 -3.361 1.000 56.677 254 GLY A C 1
ATOM 625 O O . GLY A 1 115 ? 22.548 7.596 -4.560 1.000 50.190 254 GLY A O 1
ATOM 626 N N . GLN A 1 116 ? 23.628 6.587 -2.883 1.000 51.151 255 GLN A N 1
ATOM 627 C CA . GLN A 1 116 ? 24.416 5.739 -3.765 1.000 49.090 255 GLN A CA 1
ATOM 628 C C . GLN A 1 116 ? 23.438 4.879 -4.560 1.000 47.976 255 GLN A C 1
ATOM 629 O O . GLN A 1 116 ? 22.393 4.522 -4.050 1.000 47.451 255 GLN A O 1
ATOM 635 N N . LEU A 1 117 ? 23.747 4.527 -5.803 1.000 45.568 256 LEU A N 1
ATOM 636 C CA . LEU A 1 117 ? 22.749 3.905 -6.665 1.000 55.563 256 LEU A CA 1
ATOM 637 C C . LEU A 1 117 ? 23.380 2.748 -7.443 1.000 63.934 256 LEU A C 1
ATOM 638 O O . LEU A 1 117 ? 24.270 2.970 -8.231 1.000 78.821 256 LEU A O 1
ATOM 643 N N . SER A 1 118 ? 22.951 1.512 -7.157 1.000 69.155 257 SER A N 1
ATOM 644 C CA . SER A 1 118 ? 23.428 0.299 -7.802 1.000 70.399 257 SER A CA 1
ATOM 645 C C . SER A 1 118 ? 22.479 -0.132 -8.901 1.000 81.135 257 SER A C 1
ATOM 646 O O . SER A 1 118 ? 21.300 0.199 -8.934 1.000 82.981 257 SER A O 1
ATOM 649 N N . PRO A 1 119 ? 22.991 -0.902 -9.865 1.000 97.688 258 PRO A N 1
ATOM 650 C CA . PRO A 1 119 ? 22.243 -1.085 -11.105 1.000 90.196 258 PRO A CA 1
ATOM 651 C C . PRO A 1 119 ? 21.130 -2.086 -10.806 1.000 82.429 258 PRO A C 1
ATOM 652 O O . PRO A 1 119 ? 19.989 -1.933 -11.227 1.000 73.315 258 PRO A O 1
ATOM 656 N N . THR A 1 120 ? 21.480 -3.077 -9.982 1.000 83.330 259 THR A N 1
ATOM 657 C CA . THR A 1 120 ? 20.612 -4.204 -9.730 1.000 89.725 259 THR A CA 1
ATOM 658 C C . THR A 1 120 ? 19.636 -3.934 -8.598 1.000 80.307 259 THR A C 1
ATOM 659 O O . THR A 1 120 ? 18.839 -4.819 -8.301 1.000 84.349 259 THR A O 1
ATOM 663 N N . GLU A 1 121 ? 19.730 -2.764 -7.947 1.000 69.929 260 GLU A N 1
ATOM 664 C CA . GLU A 1 121 ? 19.039 -2.577 -6.683 1.000 57.894 260 GLU A CA 1
ATOM 665 C C . GLU A 1 121 ? 17.572 -2.162 -6.831 1.000 60.788 260 GLU A C 1
ATOM 666 O O . GLU A 1 121 ? 17.085 -1.602 -7.823 1.000 47.136 260 GLU A O 1
ATOM 672 N N . LYS A 1 122 ? 16.852 -2.345 -5.725 1.000 55.062 261 LYS A N 1
ATOM 673 C CA . LYS A 1 122 ? 15.424 -2.475 -5.796 1.000 50.887 261 LYS A CA 1
ATOM 674 C C . LYS A 1 122 ? 14.820 -1.092 -5.952 1.000 42.686 261 LYS A C 1
ATOM 675 O O . LYS A 1 122 ? 13.803 -0.951 -6.587 1.000 42.022 261 LYS A O 1
ATOM 681 N N . PHE A 1 123 ? 15.424 -0.099 -5.310 1.000 42.319 262 PHE A N 1
ATOM 682 C CA . PHE A 1 123 ? 14.956 1.236 -5.516 1.000 40.952 262 PHE A CA 1
ATOM 683 C C . PHE A 1 123 ? 14.861 1.541 -7.034 1.000 47.414 262 PHE A C 1
ATOM 684 O O . PHE A 1 123 ? 13.907 2.133 -7.517 1.000 38.997 262 PHE A O 1
ATOM 692 N N . LEU A 1 124 ? 15.860 1.104 -7.784 1.000 47.231 263 LEU A N 1
ATOM 693 C CA . LEU A 1 124 ? 15.927 1.519 -9.165 1.000 47.912 263 LEU A CA 1
ATOM 694 C C . LEU A 1 124 ? 14.946 0.699 -9.980 1.000 42.267 263 LEU A C 1
ATOM 695 O O . LEU A 1 124 ? 14.345 1.228 -10.915 1.000 44.904 263 LEU A O 1
ATOM 700 N N . LYS A 1 125 ? 14.703 -0.565 -9.635 1.000 40.262 264 LYS A N 1
ATOM 701 C CA . LYS A 1 125 ?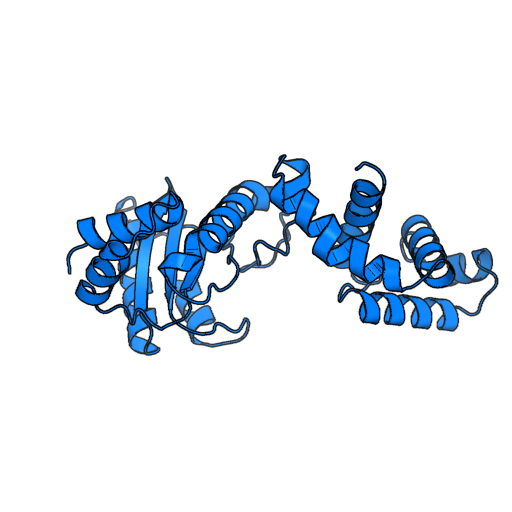 13.707 -1.338 -10.356 1.000 44.982 264 LYS A CA 1
ATOM 702 C C . LYS A 1 125 ? 12.354 -0.688 -10.156 1.000 43.645 264 LYS A C 1
ATOM 703 O O . LYS A 1 125 ? 11.556 -0.572 -11.066 1.000 44.504 264 LYS A O 1
ATOM 709 N N . ASP A 1 126 ? 12.101 -0.212 -8.949 1.000 45.655 265 ASP A N 1
ATOM 710 C CA . ASP A 1 126 ? 10.785 0.341 -8.676 1.000 48.146 265 ASP A CA 1
ATOM 711 C C . ASP A 1 126 ? 10.634 1.677 -9.413 1.000 44.441 265 ASP A C 1
ATOM 712 O O . ASP A 1 126 ? 9.561 1.990 -9.885 1.000 41.165 265 ASP A O 1
ATOM 717 N N . LEU A 1 127 ? 11.647 2.548 -9.282 1.000 40.255 266 LEU A N 1
ATOM 718 C CA . LEU A 1 127 ? 11.688 3.807 -9.975 1.000 45.957 266 LEU A CA 1
ATOM 719 C C . LEU A 1 127 ? 11.321 3.688 -11.467 1.000 45.995 266 LEU A C 1
ATOM 720 O O . LEU A 1 127 ? 10.568 4.505 -11.996 1.000 45.442 266 LEU A O 1
ATOM 725 N N . LEU A 1 128 ? 11.866 2.674 -12.139 1.000 41.610 267 LEU A N 1
ATOM 726 C CA . LEU A 1 128 ? 11.651 2.433 -13.544 1.000 41.496 267 LEU A CA 1
ATOM 727 C C . LEU A 1 128 ? 10.187 2.200 -13.847 1.000 53.086 267 LEU A C 1
ATOM 728 O O . LEU A 1 128 ? 9.781 2.406 -14.983 1.000 44.354 267 LEU A O 1
ATOM 733 N N . ALA A 1 129 ? 9.391 1.764 -12.860 1.000 42.897 268 ALA A N 1
ATOM 734 C CA . ALA A 1 129 ? 7.984 1.592 -13.145 1.000 46.955 268 ALA A CA 1
ATOM 735 C C . ALA A 1 129 ? 7.297 2.963 -13.348 1.000 43.722 268 ALA A C 1
ATOM 736 O O . ALA A 1 129 ? 6.328 3.051 -14.089 1.000 43.753 268 ALA A O 1
ATOM 738 N N . ALA A 1 130 ? 7.880 4.106 -12.913 1.000 47.722 269 ALA A N 1
ATOM 739 C CA . ALA A 1 130 ? 7.294 5.398 -13.220 1.000 39.908 269 ALA A CA 1
ATOM 740 C C . ALA A 1 130 ? 7.496 5.863 -14.664 1.000 43.011 269 ALA A C 1
ATOM 741 O O . ALA A 1 130 ? 6.911 6.874 -15.054 1.000 43.462 269 ALA A O 1
ATOM 743 N N . PHE A 1 131 ? 8.232 5.111 -15.460 1.000 44.747 270 PHE A N 1
ATOM 744 C CA . PHE A 1 131 ? 8.569 5.552 -16.795 1.000 41.309 270 PHE A CA 1
ATOM 745 C C . PHE A 1 131 ? 7.963 4.640 -17.839 1.000 43.032 270 PHE A C 1
ATOM 746 O O . PHE A 1 131 ? 7.661 3.499 -17.542 1.000 40.262 270 PHE A O 1
ATOM 754 N N . ALA A 1 132 ? 7.739 5.172 -19.051 1.000 46.237 271 ALA A N 1
ATOM 755 C CA . ALA A 1 132 ? 7.334 4.355 -20.191 1.000 40.411 271 ALA A CA 1
ATOM 756 C C . ALA A 1 132 ? 8.363 3.295 -20.499 1.000 42.932 271 ALA A C 1
ATOM 757 O O . ALA A 1 132 ? 9.585 3.360 -20.178 1.000 37.865 271 ALA A O 1
ATOM 759 N N . ASP A 1 133 ? 7.798 2.302 -21.169 1.000 45.114 272 ASP A N 1
ATOM 760 C CA . ASP A 1 133 ? 8.577 1.245 -21.741 1.000 44.326 272 ASP A CA 1
ATOM 761 C C . ASP A 1 133 ? 9.343 1.804 -22.946 1.000 55.774 272 ASP A C 1
ATOM 762 O O . ASP A 1 133 ? 8.995 1.532 -24.086 1.000 49.120 272 ASP A O 1
ATOM 767 N N . ALA A 1 134 ? 10.299 2.683 -22.684 1.000 43.857 273 ALA A N 1
ATOM 768 C CA . ALA A 1 134 ? 11.071 3.442 -23.679 1.000 38.040 273 ALA A CA 1
ATOM 769 C C . ALA A 1 134 ? 12.389 3.768 -22.960 1.000 36.251 273 ALA A C 1
ATOM 770 O O . ALA A 1 134 ? 12.479 3.638 -21.729 1.000 37.697 273 ALA A O 1
ATOM 772 N N . PRO A 1 135 ? 13.414 4.297 -23.630 1.000 43.674 274 PRO A N 1
ATOM 773 C CA . PRO A 1 135 ? 14.693 4.470 -22.969 1.000 37.598 274 PRO A CA 1
ATOM 774 C C . PRO A 1 135 ? 14.610 5.281 -21.676 1.000 36.486 274 PRO A C 1
ATOM 775 O O . PRO A 1 135 ? 13.798 6.182 -21.568 1.000 36.614 274 PRO A O 1
ATOM 779 N N . VAL A 1 136 ? 15.499 4.946 -20.719 1.000 34.910 275 VAL A N 1
ATOM 780 C CA . VAL A 1 136 ? 15.805 5.720 -19.524 1.000 31.565 275 VAL A CA 1
ATOM 781 C C . VAL A 1 136 ? 17.323 5.819 -19.472 1.000 31.416 275 VAL A C 1
ATOM 782 O O . VAL A 1 136 ? 17.993 4.803 -19.549 1.000 38.874 275 VAL A O 1
ATOM 786 N N . VAL A 1 137 ? 17.838 6.999 -19.278 1.000 35.861 276 VAL A N 1
ATOM 787 C CA . VAL A 1 137 ? 19.250 7.244 -19.305 1.000 34.131 276 VAL A CA 1
ATOM 788 C C . VAL A 1 137 ? 19.658 7.735 -17.923 1.000 39.812 276 VAL A C 1
ATOM 789 O O . VAL A 1 137 ? 19.008 8.605 -17.341 1.000 35.383 276 VAL A O 1
ATOM 793 N N . ILE A 1 138 ? 20.683 7.072 -17.348 1.000 36.239 277 ILE A N 1
ATOM 794 C CA . ILE A 1 138 ? 21.159 7.430 -16.008 1.000 32.854 277 ILE A CA 1
ATOM 795 C C . ILE A 1 138 ? 22.541 8.092 -16.082 1.000 33.236 277 ILE A C 1
ATOM 796 O O . ILE A 1 138 ? 23.483 7.503 -16.636 1.000 37.011 277 ILE A O 1
ATOM 801 N N . GLY A 1 139 ? 22.592 9.327 -15.547 1.000 31.592 278 GLY A N 1
ATOM 802 C CA . GLY A 1 139 ? 23.803 10.129 -15.446 1.000 34.416 278 GLY A CA 1
ATOM 803 C C . GLY A 1 139 ? 24.740 9.588 -14.349 1.000 36.071 278 GLY A C 1
ATOM 804 O O . GLY A 1 139 ? 24.317 8.751 -13.574 1.000 33.434 278 GLY A O 1
ATOM 805 N N . PRO A 1 140 ? 26.031 9.995 -14.267 1.000 36.091 279 PRO A N 1
ATOM 806 C CA . PRO A 1 140 ? 26.899 9.621 -13.123 1.000 34.360 279 PRO A CA 1
ATOM 807 C C . PRO A 1 140 ? 26.399 10.204 -11.819 1.000 43.046 279 PRO A C 1
ATOM 808 O O . PRO A 1 140 ? 25.627 11.175 -11.811 1.000 40.676 279 PRO A O 1
ATOM 812 N N . THR A 1 141 ? 26.702 9.511 -10.725 1.000 37.710 280 THR A N 1
ATOM 813 C CA . THR A 1 141 ? 26.400 9.994 -9.393 1.000 37.065 280 THR A CA 1
ATOM 814 C C . THR A 1 141 ? 27.332 11.142 -8.993 1.000 51.713 280 THR A C 1
ATOM 815 O O . THR A 1 141 ? 28.543 11.081 -9.104 1.000 49.952 280 THR A O 1
ATOM 819 N N . ALA A 1 142 ? 26.767 12.238 -8.542 1.000 43.709 281 ALA A N 1
ATOM 820 C CA . ALA A 1 142 ? 27.583 13.333 -8.058 1.000 48.240 281 ALA A CA 1
ATOM 821 C C . ALA A 1 142 ? 27.657 13.243 -6.530 1.000 43.634 281 ALA A C 1
ATOM 822 O O . ALA A 1 142 ? 26.707 12.747 -5.873 1.000 47.974 281 ALA A O 1
ATOM 824 N N . PRO A 1 143 ? 28.718 13.829 -5.939 1.000 45.996 282 PRO A N 1
ATOM 825 C CA . PRO A 1 143 ? 28.901 13.806 -4.470 1.000 48.768 282 PRO A CA 1
ATOM 826 C C . PRO A 1 143 ? 27.794 14.516 -3.704 1.000 55.190 282 PRO A C 1
ATOM 827 O O . PRO A 1 143 ? 27.426 14.088 -2.618 1.000 54.931 282 PRO A O 1
ATOM 831 N N . MET A 1 144 ? 27.225 15.576 -4.304 1.000 53.957 283 MET A N 1
ATOM 832 C CA . MET A 1 144 ? 26.138 16.342 -3.694 1.000 57.983 283 MET A CA 1
ATOM 833 C C . MET A 1 144 ? 25.324 17.085 -4.757 1.000 56.208 283 MET A C 1
ATOM 834 O O . MET A 1 144 ? 25.739 17.211 -5.920 1.000 48.852 283 MET A O 1
ATOM 839 N N . LEU A 1 145 ? 24.205 17.677 -4.316 1.000 53.248 284 LEU A N 1
ATOM 840 C CA . LEU A 1 145 ? 23.247 18.196 -5.273 1.000 57.493 284 LEU A CA 1
ATOM 841 C C . LEU A 1 145 ? 23.914 19.268 -6.106 1.000 59.522 284 LEU A C 1
ATOM 842 O O . LEU A 1 145 ? 23.720 19.297 -7.297 1.000 52.094 284 LEU A O 1
ATOM 847 N N . THR A 1 146 ? 24.731 20.113 -5.469 1.000 50.614 285 THR A N 1
ATOM 848 C CA . THR A 1 146 ? 25.343 21.247 -6.140 1.000 46.492 285 THR A CA 1
ATOM 849 C C . THR A 1 146 ? 26.425 20.798 -7.070 1.000 46.975 285 THR A C 1
ATOM 850 O O . THR A 1 146 ? 26.860 21.607 -7.875 1.000 54.218 285 THR A O 1
ATOM 854 N N . ALA A 1 147 ? 26.858 19.532 -6.955 1.000 43.643 286 ALA A N 1
ATOM 855 C CA . ALA A 1 147 ? 27.800 19.006 -7.934 1.000 52.432 286 ALA A CA 1
ATOM 856 C C . ALA A 1 147 ? 27.095 18.266 -9.092 1.000 52.408 286 ALA A C 1
ATOM 857 O O . ALA A 1 147 ? 27.750 17.736 -9.980 1.000 45.873 286 ALA A O 1
ATOM 859 N N . ALA A 1 148 ? 25.762 18.277 -9.166 1.000 46.875 287 ALA A N 1
ATOM 860 C CA . ALA A 1 148 ? 25.075 17.408 -10.116 1.000 50.297 287 ALA A CA 1
ATOM 861 C C . ALA A 1 148 ? 24.875 17.975 -11.537 1.000 46.015 287 ALA A C 1
ATOM 862 O O . ALA A 1 148 ? 24.170 17.364 -12.329 1.000 43.186 287 ALA A O 1
ATOM 864 N N . HIS A 1 149 ? 25.454 19.122 -11.893 1.000 48.297 288 HIS A N 1
ATOM 865 C CA . HIS A 1 149 ? 25.213 19.701 -13.212 1.000 49.837 288 HIS A CA 1
ATOM 866 C C . HIS A 1 149 ? 25.762 18.766 -14.294 1.000 47.336 288 HIS A C 1
ATOM 867 O O . HIS A 1 149 ? 25.192 18.627 -15.358 1.000 44.807 288 HIS A O 1
ATOM 874 N N . ARG A 1 150 ? 26.897 18.120 -14.028 1.000 44.530 289 ARG A N 1
ATOM 875 C CA . ARG A 1 150 ? 27.470 17.276 -15.058 1.000 40.163 289 ARG A CA 1
ATOM 876 C C . ARG A 1 150 ? 26.587 16.020 -15.216 1.000 41.357 289 ARG A C 1
ATOM 877 O O . ARG A 1 150 ? 26.376 15.492 -16.306 1.000 44.390 289 ARG A O 1
ATOM 885 N N . SER A 1 151 ? 26.102 15.486 -14.092 1.000 38.356 290 SER A N 1
ATOM 886 C CA . SER A 1 151 ? 25.187 14.370 -14.169 1.000 41.073 290 SER A CA 1
ATOM 887 C C . SER A 1 151 ? 23.993 14.691 -15.078 1.000 36.989 290 SER A C 1
ATOM 888 O O . SER A 1 151 ? 23.633 13.840 -15.939 1.000 37.521 290 SER A O 1
ATOM 891 N N . ALA A 1 152 ? 23.393 15.904 -14.875 1.000 39.835 291 ALA A N 1
ATOM 892 C CA . ALA A 1 152 ? 22.281 16.380 -15.694 1.000 35.219 291 ALA A CA 1
ATOM 893 C C . ALA A 1 152 ? 22.637 16.496 -17.175 1.000 32.336 291 ALA A C 1
ATOM 894 O O . ALA A 1 152 ? 21.891 15.987 -18.006 1.000 38.461 291 ALA A O 1
ATOM 896 N N . SER A 1 153 ? 23.792 17.118 -17.480 1.000 35.936 292 SER A N 1
ATOM 897 C CA . SER A 1 153 ? 24.193 17.389 -18.851 1.000 38.709 292 SER A CA 1
ATOM 898 C C . SER A 1 153 ? 24.505 16.083 -19.553 1.000 39.529 292 SER A C 1
ATOM 899 O O . SER A 1 153 ? 24.136 15.855 -20.693 1.000 38.799 292 SER A O 1
ATOM 902 N N . GLU A 1 154 ? 25.101 15.143 -18.834 1.000 37.425 293 GLU A N 1
ATOM 903 C CA . GLU A 1 154 ? 25.375 13.885 -19.483 1.000 39.329 293 GLU A CA 1
ATOM 904 C C . GLU A 1 154 ? 24.097 13.042 -19.683 1.000 39.664 293 GLU A C 1
ATOM 905 O O . GLU A 1 154 ? 23.966 12.349 -20.680 1.000 34.788 293 GLU A O 1
ATOM 911 N N . ALA A 1 155 ? 23.176 13.016 -18.715 1.000 32.996 294 ALA A N 1
ATOM 912 C CA . ALA A 1 155 ? 21.962 12.202 -18.847 1.000 34.319 294 ALA A CA 1
ATOM 913 C C . ALA A 1 155 ? 21.111 12.727 -20.023 1.000 33.236 294 ALA A C 1
ATOM 914 O O . ALA A 1 155 ? 20.596 11.945 -20.854 1.000 36.769 294 ALA A O 1
ATOM 916 N N . ILE A 1 156 ? 21.076 14.063 -20.147 1.000 37.871 295 ILE A N 1
ATOM 917 C CA . ILE A 1 156 ? 20.331 14.776 -21.206 1.000 41.954 295 ILE A CA 1
ATOM 918 C C . ILE A 1 156 ? 21.016 14.543 -22.542 1.000 36.700 295 ILE A C 1
ATOM 919 O O . ILE A 1 156 ? 20.361 14.118 -23.458 1.000 35.105 295 ILE A O 1
ATOM 924 N N . SER A 1 157 ? 22.339 14.690 -22.590 1.000 38.911 296 SER A N 1
ATOM 925 C CA . SER A 1 157 ? 23.041 14.360 -23.800 1.000 42.430 296 SER A CA 1
ATOM 926 C C . SER A 1 157 ? 22.797 12.895 -24.177 1.000 36.086 296 SER A C 1
ATOM 927 O O . SER A 1 157 ? 22.539 12.558 -25.327 1.000 32.197 296 SER A O 1
ATOM 930 N N . GLY A 1 158 ? 22.820 11.959 -23.222 1.000 37.436 297 GLY A N 1
ATOM 931 C CA . GLY A 1 158 ? 22.602 10.562 -23.551 1.000 33.171 297 GLY A CA 1
ATOM 932 C C . GLY A 1 158 ? 21.205 10.292 -24.110 1.000 31.228 297 GLY A C 1
ATOM 933 O O . GLY A 1 158 ? 20.958 9.471 -25.032 1.000 33.936 297 GLY A O 1
ATOM 934 N N . MET A 1 159 ? 20.248 10.961 -23.491 1.000 34.908 298 MET A N 1
ATOM 935 C CA . MET A 1 159 ? 18.891 10.811 -23.946 1.000 32.362 298 MET A CA 1
ATOM 936 C C . MET A 1 159 ? 18.717 11.333 -25.374 1.000 34.425 298 MET A C 1
ATOM 937 O O . MET A 1 159 ? 17.960 10.779 -26.137 1.000 34.451 298 MET A O 1
ATOM 942 N N . ASN A 1 160 ? 19.395 12.429 -25.699 1.000 30.520 299 ASN A N 1
ATOM 943 C CA . ASN A 1 160 ? 19.442 12.971 -27.095 1.000 36.588 299 ASN A CA 1
ATOM 944 C C . ASN A 1 160 ? 20.089 11.975 -28.027 1.000 40.958 299 ASN A C 1
ATOM 945 O O . ASN A 1 160 ? 19.699 11.805 -29.179 1.000 42.759 299 ASN A O 1
ATOM 950 N N . ALA A 1 161 ? 21.037 11.191 -27.462 1.000 39.092 300 ALA A N 1
ATOM 951 C CA . ALA A 1 161 ? 21.818 10.260 -28.288 1.000 36.611 300 ALA A CA 1
ATOM 952 C C . ALA A 1 161 ? 21.237 8.847 -28.338 1.000 35.647 300 ALA A C 1
ATOM 953 O O . ALA A 1 161 ? 21.587 8.045 -29.219 1.000 31.999 300 ALA A O 1
ATOM 955 N N . VAL A 1 162 ? 20.305 8.524 -27.458 1.000 34.571 301 VAL A N 1
ATOM 956 C CA . VAL A 1 162 ? 20.009 7.090 -27.300 1.000 38.279 301 VAL A CA 1
ATOM 957 C C . VAL A 1 162 ? 19.285 6.527 -28.512 1.000 42.402 301 VAL A C 1
ATOM 958 O O . VAL A 1 162 ? 19.368 5.339 -28.710 1.000 34.962 301 VAL A O 1
ATOM 962 N N . ALA A 1 163 ? 18.605 7.348 -29.354 1.000 39.389 302 ALA A N 1
ATOM 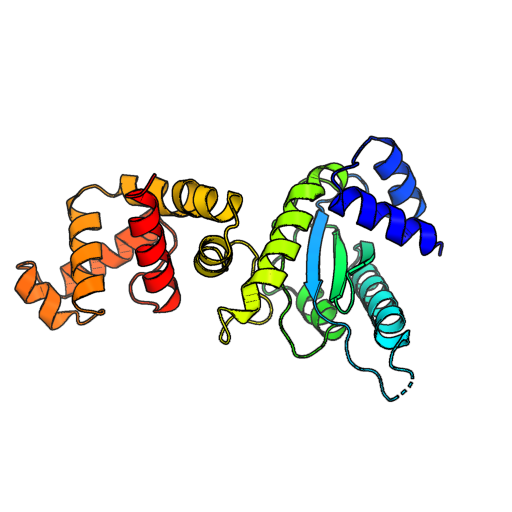963 C CA . ALA A 1 163 ? 17.999 6.823 -30.573 1.000 38.936 302 ALA A CA 1
ATOM 964 C C . ALA A 1 163 ? 19.047 6.151 -31.472 1.000 36.969 302 ALA A C 1
ATOM 965 O O . ALA A 1 163 ? 18.754 5.457 -32.466 1.000 39.669 302 ALA A O 1
ATOM 967 N N . GLY A 1 164 ? 20.294 6.525 -31.298 1.000 37.121 303 GLY A N 1
ATOM 968 C CA . GLY A 1 164 ? 21.263 5.914 -32.193 1.000 40.613 303 GLY A CA 1
ATOM 969 C C . GLY A 1 164 ? 21.760 4.541 -31.788 1.000 39.801 303 GLY A C 1
ATOM 970 O O . GLY A 1 164 ? 22.686 4.082 -32.428 1.000 37.493 303 GLY A O 1
ATOM 971 N N . TRP A 1 165 ? 21.404 4.058 -30.579 1.000 36.942 304 TRP A N 1
ATOM 972 C CA . TRP A 1 165 ? 21.501 2.660 -30.256 1.000 37.045 304 TRP A CA 1
ATOM 973 C C . TRP A 1 165 ? 20.129 2.074 -29.829 1.000 39.269 304 TRP A C 1
ATOM 974 O O . TRP A 1 165 ? 19.732 2.019 -28.657 1.000 35.499 304 TRP A O 1
ATOM 985 N N . ARG A 1 166 ? 19.451 1.522 -30.791 1.000 37.269 305 ARG A N 1
ATOM 986 C CA . ARG A 1 166 ? 18.121 0.948 -30.587 1.000 40.129 305 ARG A CA 1
ATOM 987 C C . ARG A 1 166 ? 18.168 -0.175 -29.603 1.000 38.232 305 ARG A C 1
ATOM 988 O O . ARG A 1 166 ? 17.268 -0.276 -28.798 1.000 45.573 305 ARG A O 1
ATOM 996 N N . GLY A 1 167 ? 19.230 -0.968 -29.618 1.000 40.544 306 GLY A N 1
ATOM 997 C CA . GLY A 1 167 ? 19.319 -2.064 -28.680 1.000 39.521 306 GLY A CA 1
ATOM 998 C C . GLY A 1 167 ? 19.858 -1.623 -27.330 1.000 40.705 306 GLY A C 1
ATOM 999 O O . GLY A 1 167 ? 20.274 -2.469 -26.574 1.000 37.797 306 GLY A O 1
ATOM 1000 N N . ALA A 1 168 ? 19.926 -0.334 -27.023 1.000 37.341 307 ALA A N 1
ATOM 1001 C CA . ALA A 1 168 ? 20.464 0.023 -25.710 1.000 42.973 307 ALA A CA 1
ATOM 1002 C C . ALA A 1 168 ? 19.718 -0.743 -24.642 1.000 35.091 307 ALA A C 1
ATOM 1003 O O . ALA A 1 168 ? 18.509 -0.728 -24.711 1.000 38.622 307 ALA A O 1
ATOM 1005 N N . PRO A 1 169 ? 20.300 -1.159 -23.498 1.000 39.428 308 PRO A N 1
ATOM 1006 C CA . PRO A 1 169 ? 19.454 -1.607 -22.395 1.000 43.913 308 PRO A CA 1
ATOM 1007 C C . PRO A 1 169 ? 18.624 -0.475 -21.736 1.000 43.172 308 PRO A C 1
ATOM 1008 O O . PRO A 1 169 ? 18.999 0.697 -21.751 1.000 39.412 308 PRO A O 1
ATOM 1012 N N . ARG A 1 170 ? 17.494 -0.841 -21.082 1.000 38.722 309 ARG A N 1
ATOM 1013 C CA . ARG A 1 170 ? 16.676 -0.006 -20.234 1.000 33.153 309 ARG A CA 1
ATOM 1014 C C . ARG A 1 170 ? 16.900 -0.411 -18.777 1.000 42.309 309 ARG A C 1
ATOM 1015 O O . ARG A 1 170 ? 16.368 -1.420 -18.305 1.000 42.212 309 ARG A O 1
ATOM 1023 N N . PRO A 1 171 ? 17.614 0.346 -17.933 1.000 43.926 310 PRO A N 1
ATOM 1024 C CA . PRO A 1 171 ? 18.198 1.634 -18.288 1.000 34.645 310 PRO A CA 1
ATOM 1025 C C . PRO A 1 171 ? 19.575 1.558 -18.894 1.000 35.894 310 PRO A C 1
ATOM 1026 O O . PRO A 1 171 ? 20.198 0.507 -18.887 1.000 32.388 310 PRO A O 1
ATOM 1030 N N . VAL A 1 172 ? 20.117 2.712 -19.329 1.000 42.214 311 VAL A N 1
ATOM 1031 C CA . VAL A 1 172 ? 21.479 2.722 -19.854 1.000 33.979 311 VAL A CA 1
ATOM 1032 C C . VAL A 1 172 ? 22.162 3.901 -19.197 1.000 34.884 311 VAL A C 1
ATOM 1033 O O . VAL A 1 172 ? 21.492 4.918 -18.976 1.000 34.650 311 VAL A O 1
ATOM 1037 N N . LEU A 1 173 ? 23.448 3.745 -18.877 1.000 32.506 312 LEU A N 1
ATOM 1038 C CA . LEU A 1 173 ? 24.280 4.843 -18.356 1.000 37.229 312 LEU A CA 1
ATOM 1039 C C . LEU A 1 173 ? 24.642 5.809 -19.483 1.000 35.097 312 LEU A C 1
ATOM 1040 O O . LEU A 1 173 ? 24.817 5.380 -20.613 1.000 35.682 312 LEU A O 1
ATOM 1045 N N . ALA A 1 174 ? 24.632 7.099 -19.174 1.000 39.083 313 ALA A N 1
ATOM 1046 C CA . ALA A 1 174 ? 25.144 8.117 -20.110 1.000 49.451 313 ALA A CA 1
ATOM 1047 C C . ALA A 1 174 ? 26.517 7.75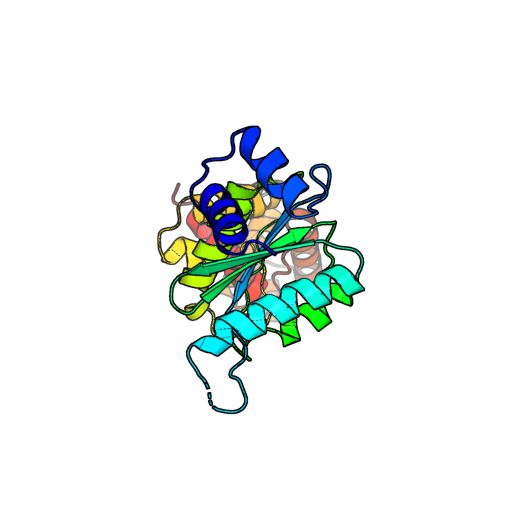0 -20.645 1.000 44.690 313 ALA A C 1
ATOM 1048 O O . ALA A 1 174 ? 26.747 7.878 -21.851 1.000 39.140 313 ALA A O 1
ATOM 1050 N N . ARG A 1 175 ? 27.367 7.226 -19.748 1.000 41.605 314 ARG A N 1
ATOM 1051 C CA . ARG A 1 175 ? 28.737 6.881 -20.091 1.000 37.018 314 ARG A CA 1
ATOM 1052 C C . ARG A 1 175 ? 28.791 5.618 -20.933 1.000 38.513 314 ARG A C 1
ATOM 1053 O O . ARG A 1 175 ? 29.817 5.276 -21.477 1.000 45.194 314 ARG A O 1
ATOM 1061 N N . GLU A 1 176 ? 27.692 4.879 -21.060 1.000 35.021 315 GLU A N 1
ATOM 1062 C CA . GLU A 1 176 ? 27.623 3.770 -21.953 1.000 35.023 315 GLU A CA 1
ATOM 1063 C C . GLU A 1 176 ? 27.122 4.141 -23.345 1.000 47.801 315 GLU A C 1
ATOM 1064 O O . GLU A 1 176 ? 26.760 3.208 -24.089 1.000 49.145 315 GLU A O 1
ATOM 1070 N N . LEU A 1 177 ? 26.979 5.444 -23.638 1.000 43.310 316 LEU A N 1
ATOM 1071 C CA . LEU A 1 177 ? 26.514 5.882 -24.967 1.000 38.576 316 LEU A CA 1
ATOM 1072 C C . LEU A 1 177 ? 27.531 6.810 -25.635 1.000 37.929 316 LEU A C 1
ATOM 1073 O O . LEU A 1 177 ? 27.162 7.788 -26.314 1.000 38.182 316 LEU A O 1
ATOM 1078 N N . LEU A 1 178 ? 28.822 6.481 -25.503 1.000 34.783 317 LEU A N 1
ATOM 1079 C CA . LEU A 1 178 ? 29.826 7.450 -25.932 1.000 34.345 317 LEU A CA 1
ATOM 1080 C C . LEU A 1 178 ? 29.920 7.471 -27.452 1.000 39.001 317 LEU A C 1
ATOM 1081 O O . LEU A 1 178 ? 30.134 8.534 -27.993 1.000 35.686 317 LEU A O 1
ATOM 1086 N N . PRO A 1 179 ? 29.856 6.336 -28.196 1.000 36.912 318 PRO A N 1
ATOM 1087 C CA . PRO A 1 179 ? 29.873 6.442 -29.668 1.000 36.442 318 PRO A CA 1
ATOM 1088 C C . PRO A 1 179 ? 28.744 7.349 -30.186 1.000 35.425 318 PRO A C 1
ATOM 1089 O O . PRO A 1 179 ? 28.938 8.182 -31.074 1.000 35.065 318 PRO A O 1
ATOM 1093 N N . GLU A 1 180 ? 27.547 7.131 -29.617 1.000 35.942 319 GLU A N 1
ATOM 1094 C CA . GLU A 1 180 ? 26.329 7.787 -30.084 1.000 37.129 319 GLU A CA 1
ATOM 1095 C C . GLU A 1 180 ? 26.465 9.285 -29.795 1.000 39.367 319 GLU A C 1
ATOM 1096 O O . GLU A 1 180 ? 26.254 10.082 -30.704 1.000 39.051 319 GLU A O 1
ATOM 1102 N N . ARG A 1 181 ? 26.790 9.646 -28.562 1.000 36.717 320 ARG A N 1
ATOM 1103 C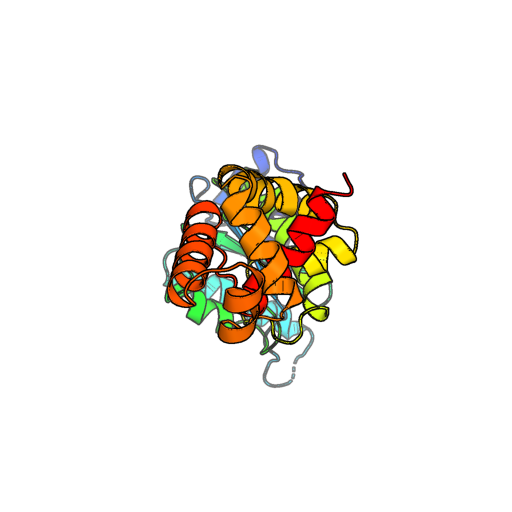 CA . ARG A 1 181 ? 27.032 11.026 -28.219 1.000 37.047 320 ARG A CA 1
ATOM 1104 C C . ARG A 1 181 ? 28.154 11.592 -29.053 1.000 40.038 320 ARG A C 1
ATOM 1105 O O . ARG A 1 181 ? 28.031 12.747 -29.474 1.000 39.029 320 ARG A O 1
ATOM 1113 N N . ALA A 1 182 ? 29.259 10.841 -29.249 1.000 40.049 321 ALA A N 1
ATOM 1114 C CA . ALA A 1 182 ? 30.369 11.400 -30.050 1.000 44.483 321 ALA A CA 1
ATOM 1115 C C . ALA A 1 182 ? 29.887 11.696 -31.485 1.000 38.452 321 ALA A C 1
ATOM 1116 O O . ALA A 1 182 ? 30.109 12.757 -32.046 1.000 42.574 321 ALA A O 1
ATOM 1118 N N . LEU A 1 183 ? 29.107 10.803 -32.064 1.000 39.623 322 LEU A N 1
ATOM 1119 C CA . LEU A 1 183 ? 28.715 10.975 -33.458 1.000 37.148 322 LEU A CA 1
ATOM 1120 C C . LEU A 1 183 ? 27.718 12.119 -33.557 1.000 45.581 322 LEU A C 1
ATOM 1121 O O . LEU A 1 183 ? 27.484 12.657 -34.617 1.000 42.541 322 LEU A O 1
ATOM 1126 N N . MET A 1 184 ? 27.089 12.477 -32.455 1.000 39.372 323 MET A N 1
ATOM 1127 C CA . MET A 1 184 ? 26.120 13.568 -32.469 1.000 43.152 323 MET A CA 1
ATOM 1128 C C . MET A 1 184 ? 26.856 14.862 -32.120 1.000 45.555 323 MET A C 1
ATOM 1129 O O . MET A 1 184 ? 26.332 15.923 -32.237 1.000 53.237 323 MET A O 1
ATOM 1134 N N . GLY A 1 185 ? 28.125 14.830 -31.749 1.000 43.636 324 GLY A N 1
ATOM 1135 C CA . GLY A 1 185 ? 28.854 16.069 -31.642 1.000 41.149 324 GLY A CA 1
ATOM 1136 C C . GLY A 1 185 ? 29.058 16.483 -30.206 1.000 44.984 324 GLY A C 1
ATOM 1137 O O . GLY A 1 185 ? 29.468 17.602 -29.953 1.000 52.225 324 GLY A O 1
ATOM 1138 N N . ASP A 1 186 ? 28.932 15.542 -29.256 1.000 50.176 325 ASP A N 1
ATOM 1139 C CA . ASP A 1 186 ? 29.089 15.909 -27.856 1.000 41.499 325 ASP A CA 1
ATOM 1140 C C . ASP A 1 186 ? 30.545 15.810 -27.461 1.000 44.895 325 ASP A C 1
ATOM 1141 O O . ASP A 1 186 ? 31.142 14.712 -27.369 1.000 48.182 325 ASP A O 1
ATOM 1146 N N . ALA A 1 187 ? 31.111 16.990 -27.195 1.000 48.354 326 ALA A N 1
ATOM 1147 C CA . ALA A 1 187 ? 32.537 17.127 -26.998 1.000 49.241 326 ALA A CA 1
ATOM 1148 C C . ALA A 1 187 ? 32.976 16.320 -25.789 1.000 44.482 326 ALA A C 1
ATOM 1149 O O . ALA A 1 187 ? 34.037 15.689 -25.797 1.000 49.778 326 ALA A O 1
ATOM 1151 N N . SER A 1 188 ? 32.177 16.343 -24.731 1.000 47.594 327 SER A N 1
ATOM 1152 C CA . SER A 1 188 ? 32.515 15.639 -23.500 1.000 51.218 327 SER A CA 1
ATOM 1153 C C . SER A 1 188 ? 32.542 14.107 -23.713 1.000 54.651 327 SER A C 1
ATOM 1154 O O . SER A 1 188 ? 33.325 13.380 -23.118 1.000 41.389 327 SER A O 1
ATOM 1157 N N . ALA A 1 189 ? 31.702 13.584 -24.615 1.000 50.428 328 ALA A N 1
ATOM 1158 C CA . ALA A 1 189 ? 31.830 12.182 -25.000 1.000 46.290 328 ALA A CA 1
ATOM 1159 C C . ALA A 1 189 ? 33.182 11.868 -25.648 1.000 38.743 328 ALA A C 1
ATOM 1160 O O . ALA A 1 189 ? 33.683 10.779 -25.420 1.000 37.034 328 ALA A O 1
ATOM 1162 N N . ILE A 1 190 ? 33.645 12.697 -26.622 1.000 38.323 329 ILE A N 1
ATOM 1163 C CA . ILE A 1 190 ? 34.939 12.543 -27.246 1.000 42.928 329 ILE A CA 1
ATOM 1164 C C . ILE A 1 190 ? 36.037 12.500 -26.183 1.000 44.277 329 ILE A C 1
ATOM 1165 O O . ILE A 1 190 ? 36.882 11.630 -26.170 1.000 42.385 329 ILE A O 1
ATOM 1170 N N . VAL A 1 191 ? 35.989 13.438 -25.241 1.000 50.081 330 VAL A N 1
ATOM 1171 C CA . VAL A 1 191 ? 36.966 13.469 -24.168 1.000 51.089 330 VAL A CA 1
ATOM 1172 C C . VAL A 1 191 ? 36.884 12.169 -23.370 1.000 51.174 330 VAL A C 1
ATOM 1173 O O . VAL A 1 191 ? 37.906 11.630 -22.938 1.000 49.192 330 VAL A O 1
ATOM 1177 N N . ALA A 1 192 ? 35.663 11.703 -23.083 1.000 46.864 331 ALA A N 1
ATOM 1178 C CA . ALA A 1 192 ? 35.535 10.505 -22.264 1.000 42.150 331 ALA A CA 1
ATOM 1179 C C . ALA A 1 192 ? 36.016 9.270 -23.020 1.000 44.232 331 ALA A C 1
ATOM 1180 O O . ALA A 1 192 ? 36.583 8.338 -22.438 1.000 42.231 331 ALA A O 1
ATOM 1182 N N . LEU A 1 193 ? 35.906 9.263 -24.356 1.000 40.054 332 LEU A N 1
ATOM 1183 C CA . LEU A 1 193 ? 36.500 8.139 -25.077 1.000 43.416 332 LEU A CA 1
ATOM 1184 C C . LEU A 1 193 ? 38.028 8.131 -24.858 1.000 51.710 332 LEU A C 1
ATOM 1185 O O . LEU A 1 193 ? 38.604 7.052 -24.766 1.000 50.219 332 LEU A O 1
ATOM 1190 N N . HIS A 1 194 ? 38.689 9.314 -24.903 1.000 48.334 333 HIS A N 1
ATOM 1191 C CA . HIS A 1 194 ? 40.133 9.387 -24.641 1.000 50.745 333 HIS A CA 1
ATOM 1192 C C . HIS A 1 194 ? 40.409 8.975 -23.199 1.000 52.349 333 HIS A C 1
ATOM 1193 O O . HIS A 1 194 ? 41.153 8.042 -22.941 1.000 57.551 333 HIS A O 1
ATOM 1200 N N . THR A 1 195 ? 39.733 9.612 -22.242 1.000 49.936 334 THR A N 1
ATOM 1201 C CA . THR A 1 195 ? 40.161 9.491 -20.869 1.000 61.803 334 THR A CA 1
ATOM 1202 C C . THR A 1 195 ? 39.737 8.129 -20.347 1.000 60.910 334 THR A C 1
ATOM 1203 O O . THR A 1 195 ? 40.494 7.494 -19.637 1.000 63.813 334 THR A O 1
ATOM 1207 N N . ASP A 1 196 ? 38.571 7.619 -20.727 1.000 48.645 335 ASP A N 1
ATOM 1208 C CA . ASP A 1 196 ? 38.094 6.435 -20.036 1.000 45.380 335 ASP A CA 1
ATOM 1209 C C . ASP A 1 196 ? 38.264 5.142 -20.848 1.000 49.550 335 ASP A C 1
ATOM 1210 O O . ASP A 1 196 ? 37.939 4.070 -20.359 1.000 45.686 335 ASP A O 1
ATOM 1215 N N . VAL A 1 197 ? 38.651 5.229 -22.124 1.000 47.421 336 VAL A N 1
ATOM 1216 C CA . VAL A 1 197 ? 38.815 4.012 -22.894 1.000 47.305 336 VAL A CA 1
ATOM 1217 C C . VAL A 1 197 ? 40.234 3.997 -23.470 1.000 41.579 336 VAL A C 1
ATOM 1218 O O . VAL A 1 197 ? 40.994 3.058 -23.215 1.000 52.400 336 VAL A O 1
ATOM 1222 N N . MET A 1 198 ? 40.628 5.050 -24.184 1.000 51.957 337 MET A N 1
ATOM 1223 C CA . MET A 1 198 ? 41.927 5.051 -24.853 1.000 53.064 337 MET A CA 1
ATOM 1224 C C . MET A 1 198 ? 43.124 5.118 -23.896 1.000 62.944 337 MET A C 1
ATOM 1225 O O . MET A 1 198 ? 44.136 4.471 -24.132 1.000 59.439 337 MET A O 1
ATOM 1230 N N . ARG A 1 199 ? 43.045 5.938 -22.845 1.000 61.798 338 ARG A N 1
ATOM 1231 C CA . ARG A 1 199 ? 44.200 6.150 -21.993 1.000 62.455 338 ARG A CA 1
ATOM 1232 C C . ARG A 1 199 ? 44.476 4.835 -21.268 1.000 50.245 338 ARG A C 1
ATOM 1233 O O . ARG A 1 199 ? 45.580 4.337 -21.301 1.000 58.118 338 ARG A O 1
ATOM 1241 N N . PRO A 1 200 ? 43.481 4.198 -20.638 1.000 58.932 339 PRO A N 1
ATOM 1242 C CA . PRO A 1 200 ? 43.710 2.888 -20.046 1.000 52.931 339 PRO A CA 1
ATOM 1243 C C . PRO A 1 200 ? 44.082 1.809 -21.074 1.000 72.617 339 PRO A C 1
ATOM 1244 O O . PRO A 1 200 ? 44.884 0.913 -20.810 1.000 69.175 339 PRO A O 1
ATOM 1248 N N . LEU A 1 201 ? 43.551 1.909 -22.291 1.000 75.539 340 LEU A N 1
ATOM 1249 C CA . LEU A 1 201 ? 43.967 0.965 -23.308 1.000 71.088 340 LEU A CA 1
ATOM 1250 C C . LEU A 1 201 ? 45.475 1.095 -23.444 1.000 67.232 340 LEU A C 1
ATOM 1251 O O . LEU A 1 201 ? 46.157 0.097 -23.423 1.000 72.328 340 LEU A O 1
ATOM 1256 N N . ALA A 1 202 ? 45.964 2.335 -23.494 1.000 81.671 341 ALA A N 1
ATOM 1257 C CA . ALA A 1 202 ? 47.316 2.647 -23.915 1.000 78.482 341 ALA A CA 1
ATOM 1258 C C . ALA A 1 202 ? 48.313 2.041 -22.920 1.000 79.577 341 ALA A C 1
ATOM 1259 O O . ALA A 1 202 ? 49.444 1.674 -23.280 1.000 72.974 341 ALA A O 1
ATOM 1261 N N . ASP A 1 203 ? 47.836 1.787 -21.701 1.000 63.567 342 ASP A N 1
ATOM 1262 C CA . ASP A 1 203 ? 48.643 1.096 -20.714 1.000 65.730 342 ASP A CA 1
ATOM 1263 C C . ASP A 1 203 ? 48.979 -0.333 -21.156 1.000 76.855 342 ASP A C 1
ATOM 1264 O O . ASP A 1 203 ? 49.701 -1.043 -20.468 1.000 72.350 342 ASP A O 1
ATOM 1269 N N . ALA A 1 204 ? 48.392 -0.834 -22.246 1.000 88.176 343 ALA A N 1
ATOM 1270 C CA . ALA A 1 204 ? 48.466 -2.265 -22.526 1.000 75.968 343 ALA A CA 1
ATOM 1271 C C . ALA A 1 204 ? 49.705 -2.566 -23.368 1.000 63.311 343 ALA A C 1
ATOM 1272 O O . ALA A 1 204 ? 50.092 -3.717 -23.519 1.000 53.512 343 ALA A O 1
ATOM 1274 N N . GLY A 1 205 ? 50.267 -1.518 -23.989 1.000 70.232 344 GLY A N 1
ATOM 1275 C CA . GLY A 1 205 ? 51.402 -1.650 -24.887 1.000 61.092 344 GLY A CA 1
ATOM 1276 C C . GLY A 1 205 ? 51.029 -2.256 -26.235 1.000 72.095 344 GLY A C 1
ATOM 1277 O O . GLY A 1 205 ? 49.865 -2.670 -26.477 1.000 57.306 344 GLY A O 1
ATOM 1278 N N . PRO A 1 206 ? 52.025 -2.315 -27.150 1.000 75.189 345 PRO A N 1
ATOM 1279 C CA . PRO A 1 206 ? 51.774 -2.580 -28.571 1.000 70.710 345 PRO A CA 1
ATOM 1280 C C . PRO A 1 206 ? 51.330 -3.997 -28.875 1.000 65.298 345 PRO A C 1
ATOM 1281 O O . PRO A 1 206 ? 50.677 -4.210 -29.884 1.000 63.227 345 PRO A O 1
ATOM 1285 N N . THR A 1 207 ? 51.694 -4.968 -28.032 1.000 67.730 346 THR A N 1
ATOM 1286 C CA . THR A 1 207 ? 51.304 -6.332 -28.339 1.000 69.792 346 THR A CA 1
ATOM 1287 C C . THR A 1 207 ? 49.806 -6.486 -28.118 1.000 52.039 346 THR A C 1
ATOM 1288 O O . THR A 1 207 ? 49.112 -7.000 -28.987 1.000 54.297 346 THR A O 1
ATOM 1292 N N . LEU A 1 208 ? 49.312 -6.005 -26.986 1.000 48.558 347 LEU A N 1
ATOM 1293 C CA . LEU A 1 208 ? 47.869 -5.997 -26.773 1.000 53.606 347 LEU A CA 1
ATOM 1294 C C . LEU A 1 208 ? 47.080 -5.131 -27.776 1.000 59.980 347 LEU A C 1
ATOM 1295 O O . LEU A 1 208 ? 46.128 -5.645 -28.383 1.000 47.535 347 LEU A O 1
ATOM 1300 N N . ILE A 1 209 ? 47.501 -3.896 -28.075 1.000 55.024 348 ILE A N 1
ATOM 1301 C CA . ILE A 1 209 ? 46.753 -3.044 -29.010 1.000 60.201 348 ILE A CA 1
ATOM 1302 C C . ILE A 1 209 ? 46.759 -3.617 -30.432 1.000 50.797 348 ILE A C 1
ATOM 1303 O O . ILE A 1 209 ? 45.717 -3.676 -31.102 1.000 48.554 348 ILE A O 1
ATOM 1308 N N . GLU A 1 210 ? 47.897 -4.159 -30.848 1.000 50.004 349 GLU A N 1
ATOM 1309 C CA . GLU A 1 210 ? 48.001 -4.802 -32.140 1.000 45.671 349 GLU A CA 1
ATOM 1310 C C . GLU A 1 210 ? 47.063 -6.003 -32.252 1.000 49.699 349 GLU A C 1
ATOM 1311 O O . GLU A 1 210 ? 46.376 -6.197 -33.269 1.000 44.899 349 GLU A O 1
ATOM 1317 N N . THR A 1 211 ? 46.997 -6.812 -31.188 1.000 48.407 350 THR A N 1
ATOM 1318 C CA . THR A 1 211 ? 46.104 -7.966 -31.179 1.000 44.676 350 THR A CA 1
ATOM 1319 C C . THR A 1 211 ? 44.627 -7.527 -31.249 1.000 37.330 350 THR A C 1
ATOM 1320 O O . THR A 1 211 ? 43.814 -8.025 -32.039 1.000 45.874 350 THR A O 1
ATOM 1324 N N . LEU A 1 212 ? 44.273 -6.571 -30.424 1.000 43.220 351 LEU A N 1
ATOM 1325 C CA . LEU A 1 212 ? 42.956 -5.965 -30.502 1.000 39.298 351 LEU A CA 1
ATOM 1326 C C . LEU A 1 212 ? 42.664 -5.475 -31.916 1.000 37.058 351 LEU A C 1
ATOM 1327 O O . LEU A 1 212 ? 41.597 -5.710 -32.459 1.000 36.878 351 LEU A O 1
ATOM 1332 N N . ASP A 1 213 ? 43.549 -4.696 -32.501 1.000 37.614 352 ASP A N 1
ATOM 1333 C CA . ASP A 1 213 ? 43.265 -4.153 -33.831 1.000 42.702 352 ASP A CA 1
ATOM 1334 C C . ASP A 1 213 ? 43.034 -5.255 -34.845 1.000 45.382 352 ASP A C 1
ATOM 1335 O O . ASP A 1 213 ? 42.081 -5.227 -35.631 1.000 42.983 352 ASP A O 1
ATOM 1340 N N . ALA A 1 214 ? 43.812 -6.329 -34.728 1.000 38.648 353 ALA A N 1
ATOM 1341 C CA . ALA A 1 214 ? 43.670 -7.396 -35.707 1.000 40.411 353 ALA A CA 1
ATOM 1342 C C . ALA A 1 214 ? 42.355 -8.094 -35.492 1.000 37.003 353 ALA A C 1
ATOM 1343 O O . ALA A 1 214 ? 41.603 -8.350 -36.424 1.000 40.362 353 ALA A O 1
ATOM 1345 N N . TYR A 1 215 ? 42.043 -8.350 -34.213 1.000 37.172 354 TYR A N 1
ATOM 1346 C CA . TYR A 1 215 ? 40.853 -9.090 -33.876 1.000 33.851 354 TYR A CA 1
ATOM 1347 C C . TYR A 1 215 ? 39.618 -8.308 -34.380 1.000 40.294 354 TYR A C 1
ATOM 1348 O O . TYR A 1 215 ? 38.621 -8.861 -34.816 1.000 40.908 354 TYR A O 1
ATOM 1357 N N . LEU A 1 216 ? 39.587 -7.003 -34.128 1.000 40.149 355 LEU A N 1
ATOM 1358 C CA . LEU A 1 216 ? 38.454 -6.221 -34.628 1.000 42.103 355 LEU A CA 1
ATOM 1359 C C . LEU A 1 216 ? 38.372 -6.275 -36.146 1.000 39.885 355 LEU A C 1
ATOM 1360 O O . LEU A 1 216 ? 37.286 -6.336 -36.653 1.000 38.606 355 LEU A O 1
ATOM 1365 N N . ASP A 1 217 ? 39.478 -6.284 -36.879 1.000 37.500 356 ASP A N 1
ATOM 1366 C CA . ASP A 1 217 ? 39.356 -6.401 -38.333 1.000 43.297 356 ASP A CA 1
ATOM 1367 C C . ASP A 1 217 ? 38.956 -7.820 -38.744 1.000 52.712 356 ASP A C 1
ATOM 1368 O O . ASP A 1 217 ? 38.344 -7.922 -39.776 1.000 52.489 356 ASP A O 1
ATOM 1373 N N . CYS A 1 218 ? 39.289 -8.920 -38.000 1.000 47.461 357 CYS A N 1
ATOM 1374 C CA . CYS A 1 218 ? 38.836 -10.237 -38.406 1.000 50.059 357 CYS A CA 1
ATOM 1375 C C . CYS A 1 218 ? 37.390 -10.395 -37.968 1.000 54.111 357 CYS A C 1
ATOM 1376 O O . CYS A 1 218 ? 36.836 -11.441 -38.133 1.000 47.143 357 CYS A O 1
ATOM 1379 N N . GLY A 1 219 ? 36.802 -9.362 -37.338 1.000 85.117 358 GLY A N 1
ATOM 1380 C CA . GLY A 1 219 ? 35.434 -9.414 -36.829 1.000 65.593 358 GLY A CA 1
ATOM 1381 C C . GLY A 1 219 ? 35.241 -10.419 -35.682 1.000 76.192 358 GLY A C 1
ATOM 1382 O O . GLY A 1 219 ? 34.142 -10.943 -35.529 1.000 68.640 358 GLY A O 1
ATOM 1383 N N . GLY A 1 220 ? 36.297 -10.775 -34.932 1.000 60.018 359 GLY A N 1
ATOM 1384 C CA . GLY A 1 220 ? 36.124 -11.678 -33.796 1.000 75.468 359 GLY A CA 1
ATOM 1385 C C . GLY A 1 220 ? 36.213 -13.181 -34.119 1.000 77.551 359 GLY A C 1
ATOM 1386 O O . GLY A 1 220 ? 35.828 -14.036 -33.317 1.000 71.069 359 GLY A O 1
ATOM 1387 N N . ALA A 1 221 ? 36.766 -13.472 -35.290 1.000 64.733 360 ALA A N 1
ATOM 1388 C CA . ALA A 1 221 ? 36.992 -14.800 -35.799 1.000 67.976 360 ALA A CA 1
ATOM 1389 C C . ALA A 1 221 ? 38.375 -15.226 -35.332 1.000 83.584 360 ALA A C 1
ATOM 1390 O O . ALA A 1 221 ? 39.394 -14.893 -35.984 1.000 71.312 360 ALA A O 1
ATOM 1392 N N . ILE A 1 222 ? 38.337 -15.977 -34.211 1.000 79.862 361 ILE A N 1
ATOM 1393 C CA . ILE A 1 222 ? 39.488 -16.258 -33.362 1.000 68.683 361 ILE A CA 1
ATOM 1394 C C . ILE A 1 222 ? 40.493 -17.182 -34.057 1.000 52.673 361 ILE A C 1
ATOM 1395 O O . ILE A 1 222 ? 41.700 -16.895 -34.053 1.000 52.745 361 ILE A O 1
ATOM 1400 N N . GLU A 1 223 ? 40.000 -18.313 -34.585 1.000 62.151 362 GLU A N 1
ATOM 1401 C CA . GLU A 1 223 ? 40.847 -19.248 -35.315 1.000 72.216 362 GLU A CA 1
ATOM 1402 C C . GLU A 1 223 ? 41.659 -18.487 -36.370 1.000 78.443 362 GLU A C 1
ATOM 1403 O O . GLU A 1 223 ? 42.887 -18.662 -36.532 1.000 53.480 362 GLU A O 1
ATOM 1409 N N . ALA A 1 224 ? 40.935 -17.609 -37.083 1.000 68.970 363 ALA A N 1
ATOM 1410 C CA . ALA A 1 224 ? 41.490 -17.033 -38.284 1.000 72.545 363 ALA A CA 1
ATOM 1411 C C . ALA A 1 224 ? 42.553 -16.043 -37.861 1.000 59.953 363 ALA A C 1
ATOM 1412 O O . ALA A 1 224 ? 43.694 -16.040 -38.343 1.000 62.128 363 ALA A O 1
ATOM 1414 N N . CYS A 1 225 ? 42.168 -15.224 -36.886 1.000 55.621 364 CYS A N 1
ATOM 1415 C CA . CYS A 1 225 ? 43.078 -14.210 -36.371 1.000 51.709 364 CYS A CA 1
ATOM 1416 C C . CYS A 1 225 ? 44.348 -14.778 -35.789 1.000 42.610 364 CYS A C 1
ATOM 1417 O O . CYS A 1 225 ? 45.365 -14.108 -35.783 1.000 54.802 364 CYS A O 1
ATOM 1420 N N . ALA A 1 226 ? 44.186 -15.887 -35.039 1.000 53.169 365 ALA A N 1
ATOM 1421 C CA . ALA A 1 226 ? 45.320 -16.565 -34.420 1.000 56.171 365 ALA A CA 1
ATOM 1422 C C . ALA A 1 226 ? 46.364 -16.915 -35.495 1.000 46.028 365 ALA A C 1
ATOM 1423 O O . ALA A 1 226 ? 47.513 -16.517 -35.338 1.000 49.938 365 ALA A O 1
ATOM 1425 N N . ARG A 1 227 ? 45.924 -17.585 -36.592 1.000 53.027 366 ARG A N 1
ATOM 1426 C CA . ARG A 1 227 ? 46.788 -17.853 -37.751 1.000 64.059 366 ARG A CA 1
ATOM 1427 C C . ARG A 1 227 ? 47.489 -16.579 -38.219 1.000 56.117 366 ARG A C 1
ATOM 1428 O O . ARG A 1 227 ? 48.713 -16.510 -38.181 1.000 59.534 366 ARG A O 1
ATOM 1436 N N . LYS A 1 228 ? 46.731 -15.498 -38.446 1.000 62.885 367 LYS A N 1
ATOM 1437 C CA . LYS A 1 228 ? 47.291 -14.218 -38.861 1.000 53.777 367 LYS A CA 1
ATOM 1438 C C . LYS A 1 228 ? 48.286 -13.606 -37.888 1.000 58.594 367 LYS A C 1
ATOM 1439 O O . LYS A 1 228 ? 49.165 -12.852 -38.316 1.000 56.988 367 LYS A O 1
ATOM 1445 N N . LEU A 1 229 ? 48.129 -13.847 -36.579 1.000 57.197 368 LEU A N 1
ATOM 1446 C CA . LEU A 1 229 ? 49.025 -13.250 -35.586 1.000 45.740 368 LEU A CA 1
ATOM 1447 C C . LEU A 1 229 ? 50.126 -14.231 -35.128 1.000 54.079 368 LEU A C 1
ATOM 1448 O O . LEU A 1 229 ? 50.798 -13.961 -34.107 1.000 51.360 368 LEU A O 1
ATOM 1453 N N . PHE A 1 230 ? 50.149 -15.421 -35.760 1.000 57.167 369 PHE A N 1
ATOM 1454 C CA . PHE A 1 230 ? 51.067 -16.509 -35.442 1.000 66.735 369 PHE A CA 1
ATOM 1455 C C . PHE A 1 230 ? 50.973 -16.890 -33.955 1.000 67.791 369 PHE A C 1
ATOM 1456 O O . PHE A 1 230 ? 51.969 -16.828 -33.239 1.000 55.952 369 PHE A O 1
ATOM 1464 N N . VAL A 1 231 ? 49.778 -17.245 -33.450 1.000 51.489 370 VAL A N 1
ATOM 1465 C CA . VAL A 1 231 ? 49.712 -17.648 -32.045 1.000 47.414 370 VAL A CA 1
ATOM 1466 C C . VAL A 1 231 ? 48.568 -18.603 -31.897 1.000 45.745 370 VAL A C 1
ATOM 1467 O O . VAL A 1 231 ? 47.743 -18.712 -32.812 1.000 49.249 370 VAL A O 1
ATOM 1471 N N . HIS A 1 232 ? 48.577 -19.309 -30.743 1.000 45.214 371 HIS A N 1
ATOM 1472 C CA . HIS A 1 232 ? 47.448 -20.136 -30.422 1.000 39.433 371 HIS A CA 1
ATOM 1473 C C . HIS A 1 232 ? 46.223 -19.220 -30.295 1.000 35.800 371 HIS A C 1
ATOM 1474 O O . HIS A 1 232 ? 46.302 -18.129 -29.732 1.000 44.730 371 HIS A O 1
ATOM 1481 N N . PRO A 1 233 ? 45.063 -19.739 -30.730 1.000 39.759 372 PRO A N 1
ATOM 1482 C CA . PRO A 1 233 ? 43.769 -19.206 -30.373 1.000 37.945 372 PRO A CA 1
ATOM 1483 C C . PRO A 1 233 ? 43.654 -18.786 -28.930 1.000 47.643 372 PRO A C 1
ATOM 1484 O O . PRO A 1 233 ? 43.131 -17.706 -28.709 1.000 44.626 372 PRO A O 1
ATOM 1488 N N . ASN A 1 234 ? 44.138 -19.609 -27.985 1.000 39.473 373 ASN A N 1
ATOM 1489 C CA . ASN A 1 234 ? 44.031 -19.270 -26.567 1.000 38.137 373 ASN A CA 1
ATOM 1490 C C . ASN A 1 234 ? 44.954 -18.122 -26.171 1.000 35.732 373 ASN A C 1
ATOM 1491 O O . ASN A 1 234 ? 44.669 -17.392 -25.226 1.000 41.628 373 ASN A O 1
ATOM 1496 N N . THR A 1 235 ? 46.066 -17.931 -26.860 1.000 35.993 374 THR A N 1
ATOM 1497 C CA . THR A 1 235 ? 46.817 -16.719 -26.620 1.000 38.082 374 THR A CA 1
ATOM 1498 C C . THR A 1 235 ? 45.976 -15.494 -27.064 1.000 41.840 374 THR A C 1
ATOM 1499 O O . THR A 1 235 ? 46.037 -14.459 -26.442 1.000 37.289 374 THR A O 1
ATOM 1503 N N . VAL A 1 236 ? 45.252 -15.566 -28.176 1.000 42.010 375 VAL A N 1
ATOM 1504 C CA . VAL A 1 236 ? 44.480 -14.397 -28.574 1.000 46.867 375 VAL A CA 1
ATOM 1505 C C . VAL A 1 236 ? 43.435 -14.142 -27.501 1.000 44.582 375 VAL A C 1
ATOM 1506 O O . VAL A 1 236 ? 43.279 -13.006 -27.107 1.000 44.316 375 VAL A O 1
ATOM 1510 N N . ARG A 1 237 ? 42.713 -15.204 -27.071 1.000 41.195 376 ARG A N 1
ATOM 1511 C CA . ARG A 1 237 ? 41.702 -15.070 -26.050 1.000 43.236 376 ARG A CA 1
ATOM 1512 C C . ARG A 1 237 ? 42.261 -14.462 -24.770 1.000 44.267 376 ARG A C 1
ATOM 1513 O O . ARG A 1 237 ? 41.636 -13.566 -24.156 1.000 38.813 376 ARG A O 1
ATOM 1521 N N . TYR A 1 238 ? 43.433 -14.944 -24.349 1.000 39.453 377 TYR A N 1
ATOM 1522 C CA . TYR A 1 238 ? 44.063 -14.409 -23.139 1.000 41.974 377 TYR A CA 1
ATOM 1523 C C . TYR A 1 238 ? 44.357 -12.918 -23.329 1.000 36.725 377 TYR A C 1
ATOM 1524 O O . TYR A 1 238 ? 44.243 -12.129 -22.407 1.000 39.484 377 TYR A O 1
ATOM 1533 N N . ARG A 1 239 ? 44.873 -12.556 -24.490 1.000 43.804 378 ARG A N 1
ATOM 1534 C CA . ARG A 1 239 ? 45.224 -11.153 -24.709 1.000 45.333 378 ARG A CA 1
ATOM 1535 C C . ARG A 1 239 ? 43.960 -10.265 -24.724 1.000 43.985 378 ARG A C 1
ATOM 1536 O O . ARG A 1 239 ? 43.968 -9.172 -24.152 1.000 44.317 378 ARG A O 1
ATOM 1544 N N . LEU A 1 240 ? 42.816 -10.784 -25.213 1.000 41.588 379 LEU A N 1
ATOM 1545 C CA . LEU A 1 240 ? 41.588 -9.994 -25.149 1.000 40.560 379 LEU A CA 1
ATOM 1546 C C . LEU A 1 240 ? 41.120 -9.832 -23.692 1.000 49.221 379 LEU A C 1
ATOM 1547 O O . LEU A 1 240 ? 40.466 -8.839 -23.332 1.000 43.107 379 LEU A O 1
ATOM 1552 N N . LYS A 1 241 ? 41.340 -10.871 -22.877 1.000 48.068 380 LYS A N 1
ATOM 1553 C CA . LYS A 1 241 ? 40.963 -10.842 -21.464 1.000 46.893 380 LYS A CA 1
ATOM 1554 C C . LYS A 1 241 ? 41.845 -9.785 -20.774 1.000 42.949 380 LYS A C 1
ATOM 1555 O O . LYS A 1 241 ? 41.385 -9.015 -19.972 1.000 48.559 380 LYS A O 1
ATOM 1561 N N . ARG A 1 242 ? 43.080 -9.648 -21.197 1.000 43.667 381 ARG A N 1
ATOM 1562 C CA . ARG A 1 242 ? 43.911 -8.541 -20.747 1.000 58.780 381 ARG A CA 1
ATOM 1563 C C . ARG A 1 242 ? 43.366 -7.166 -21.173 1.000 59.337 381 ARG A C 1
ATOM 1564 O O . ARG A 1 242 ? 43.414 -6.195 -20.402 1.000 43.818 381 ARG A O 1
ATOM 1572 N N . ILE A 1 243 ? 42.899 -7.054 -22.422 1.000 50.078 382 ILE A N 1
ATOM 1573 C CA . ILE A 1 243 ? 42.288 -5.813 -22.873 1.000 47.990 382 ILE A CA 1
ATOM 1574 C C . ILE A 1 243 ? 41.172 -5.446 -21.896 1.000 40.380 382 ILE A C 1
ATOM 1575 O O . ILE A 1 243 ? 41.112 -4.343 -21.397 1.000 47.253 382 ILE A O 1
ATOM 1580 N N . THR A 1 244 ? 40.360 -6.433 -21.545 1.000 43.235 383 THR A N 1
ATOM 1581 C CA . THR A 1 244 ? 39.373 -6.237 -20.560 1.000 44.016 383 THR A CA 1
ATOM 1582 C C . THR A 1 244 ? 40.026 -5.872 -19.235 1.000 58.467 383 THR A C 1
ATOM 1583 O O . THR A 1 244 ? 39.471 -5.052 -18.544 1.000 53.130 383 THR A O 1
ATOM 1587 N N . ASP A 1 245 ? 41.211 -6.390 -18.897 1.000 50.753 384 ASP A N 1
ATOM 1588 C CA . ASP A 1 245 ? 41.746 -5.979 -17.612 1.000 71.484 384 ASP A CA 1
ATOM 1589 C C . ASP A 1 245 ? 42.128 -4.486 -17.684 1.000 67.639 384 ASP A C 1
ATOM 1590 O O . ASP A 1 245 ? 41.895 -3.748 -16.772 1.000 57.794 384 ASP A O 1
ATOM 1595 N N . PHE A 1 246 ? 42.773 -4.010 -18.733 1.000 59.651 385 PHE A N 1
ATOM 1596 C CA . PHE A 1 246 ? 43.221 -2.623 -18.770 1.000 52.726 385 PHE A CA 1
ATOM 1597 C C . PHE A 1 246 ? 42.021 -1.638 -18.857 1.000 56.528 385 PHE A C 1
ATOM 1598 O O . PHE A 1 246 ? 42.187 -0.510 -18.423 1.000 57.960 385 PHE A O 1
ATOM 1606 N N . THR A 1 247 ? 40.827 -2.021 -19.405 1.000 54.432 386 THR A N 1
ATOM 1607 C CA . THR A 1 247 ? 39.839 -1.074 -19.943 1.000 53.085 386 THR A CA 1
ATOM 1608 C C . THR A 1 247 ? 38.430 -1.406 -19.472 1.000 47.055 386 THR A C 1
ATOM 1609 O O . THR A 1 247 ? 37.452 -0.709 -19.719 1.000 51.963 386 THR A O 1
ATOM 1613 N N . GLY A 1 248 ? 38.210 -2.566 -18.895 1.000 45.258 387 GLY A N 1
ATOM 1614 C CA . GLY A 1 248 ? 36.837 -2.853 -18.538 1.000 41.291 387 GLY A CA 1
ATOM 1615 C C . GLY A 1 248 ? 35.932 -3.144 -19.723 1.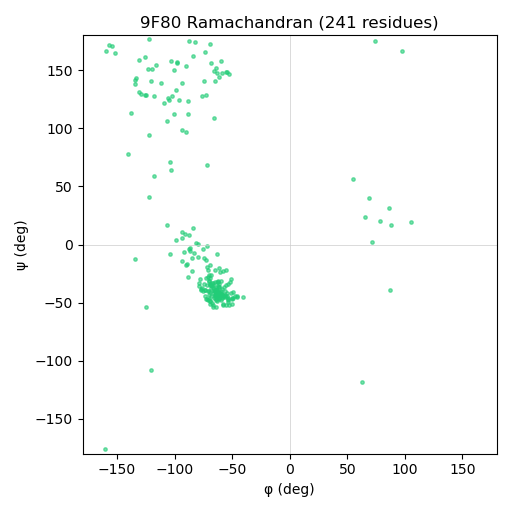000 45.392 387 GLY A C 1
ATOM 1616 O O . GLY A 1 248 ? 34.756 -3.405 -19.497 1.000 46.881 387 GLY A O 1
ATOM 1617 N N . ARG A 1 249 ? 36.421 -3.164 -20.981 1.000 44.410 388 ARG A N 1
ATOM 1618 C CA . ARG A 1 249 ? 35.539 -3.570 -22.083 1.000 46.749 388 ARG A CA 1
ATOM 1619 C C . ARG A 1 249 ? 36.018 -4.922 -22.644 1.000 47.049 388 ARG A C 1
ATOM 1620 O O . ARG A 1 249 ? 37.198 -5.118 -22.854 1.000 49.771 388 ARG A O 1
ATOM 1628 N N . ASP A 1 250 ? 35.109 -5.814 -22.966 1.000 43.875 389 ASP A N 1
ATOM 1629 C CA . ASP A 1 250 ? 35.438 -7.136 -23.392 1.000 45.591 389 ASP A CA 1
ATOM 1630 C C . ASP A 1 250 ? 35.340 -7.188 -24.907 1.000 42.450 389 ASP A C 1
ATOM 1631 O O . ASP A 1 250 ? 34.255 -7.244 -25.436 1.000 37.671 389 ASP A O 1
ATOM 1636 N N . PRO A 1 251 ? 36.467 -7.364 -25.626 1.000 37.106 390 PRO A N 1
ATOM 1637 C CA . PRO A 1 251 ? 36.468 -7.247 -27.085 1.000 38.744 390 PRO A CA 1
ATOM 1638 C C . PRO A 1 251 ? 35.569 -8.268 -27.730 1.000 39.770 390 PRO A C 1
ATOM 1639 O O . PRO A 1 251 ? 35.233 -8.116 -28.912 1.000 37.791 390 PRO A O 1
ATOM 1643 N N . THR A 1 252 ? 35.245 -9.352 -26.992 1.000 36.448 391 THR A N 1
ATOM 1644 C CA . THR A 1 252 ? 34.410 -10.413 -27.554 1.000 34.884 391 THR A CA 1
ATOM 1645 C C . THR A 1 252 ? 32.904 -10.132 -27.431 1.000 41.791 391 THR A C 1
ATOM 1646 O O . THR A 1 252 ? 32.107 -10.855 -27.998 1.000 45.941 391 THR A O 1
ATOM 1650 N N . GLN A 1 253 ? 32.512 -9.128 -26.647 1.000 45.464 392 GLN A N 1
ATOM 1651 C CA . GLN A 1 253 ? 31.140 -8.649 -26.590 1.000 49.307 392 GLN A CA 1
ATOM 1652 C C . GLN A 1 253 ? 30.950 -7.564 -27.661 1.000 44.790 392 GLN A C 1
ATOM 1653 O O . GLN A 1 253 ? 31.741 -6.630 -27.772 1.000 47.281 392 GLN A O 1
ATOM 1659 N N . PRO A 1 254 ? 29.989 -7.732 -28.561 1.000 41.657 393 PRO A N 1
ATOM 1660 C CA . PRO A 1 254 ? 29.816 -6.834 -29.702 1.000 48.944 393 PRO A CA 1
ATOM 1661 C C . PRO A 1 254 ? 29.656 -5.350 -29.333 1.000 45.023 393 PRO A C 1
ATOM 1662 O O . PRO A 1 254 ? 30.253 -4.484 -29.950 1.000 40.333 393 PRO A O 1
ATOM 1666 N N . ARG A 1 255 ? 29.014 -5.028 -28.213 1.000 39.935 394 ARG A N 1
ATOM 1667 C CA . ARG A 1 255 ? 28.914 -3.632 -27.857 1.000 41.390 394 ARG A CA 1
ATOM 1668 C C . ARG A 1 255 ? 30.289 -3.121 -27.458 1.000 37.555 394 ARG A C 1
ATOM 1669 O O . ARG A 1 255 ? 30.693 -2.070 -27.908 1.000 39.874 394 ARG A O 1
ATOM 1677 N N . ASP A 1 256 ? 30.974 -3.866 -26.580 1.000 42.314 395 ASP A N 1
ATOM 1678 C CA . ASP A 1 256 ? 32.292 -3.499 -26.108 1.000 36.729 395 ASP A CA 1
ATOM 1679 C C . ASP A 1 256 ? 33.265 -3.260 -27.243 1.000 33.613 395 ASP A C 1
ATOM 1680 O O . ASP A 1 256 ? 34.095 -2.315 -27.182 1.000 35.334 395 ASP A O 1
ATOM 1685 N N . ALA A 1 257 ? 33.171 -4.140 -28.234 1.000 35.520 396 ALA A N 1
ATOM 1686 C CA . ALA A 1 257 ? 34.091 -4.197 -29.348 1.000 36.430 396 ALA A CA 1
ATOM 1687 C C . ALA A 1 257 ? 33.802 -2.958 -30.173 1.000 35.889 396 ALA A C 1
ATOM 1688 O O . ALA A 1 257 ? 34.745 -2.289 -30.649 1.000 32.335 396 ALA A O 1
ATOM 1690 N N . TYR A 1 258 ? 32.524 -2.630 -30.308 1.000 35.847 397 TYR A N 1
ATOM 1691 C CA . TYR A 1 258 ? 32.227 -1.378 -31.043 1.000 40.405 397 TYR A CA 1
ATOM 1692 C C . TYR A 1 258 ? 32.728 -0.129 -30.317 1.000 37.986 397 TYR A C 1
ATOM 1693 O O . TYR A 1 258 ? 33.339 0.779 -30.914 1.000 38.176 397 TYR A O 1
ATOM 1702 N N . VAL A 1 259 ? 32.595 -0.099 -28.995 1.000 35.452 398 VAL A N 1
ATOM 1703 C CA . VAL A 1 259 ? 33.108 1.031 -28.250 1.000 34.059 398 VAL A CA 1
ATOM 1704 C C . VAL A 1 259 ? 34.626 1.148 -28.350 1.000 37.330 398 VAL A C 1
ATOM 1705 O O . VAL A 1 259 ? 35.164 2.228 -28.628 1.000 38.145 398 VAL A O 1
ATOM 1709 N N . LEU A 1 260 ? 35.350 -0.004 -28.226 1.000 37.216 399 LEU A N 1
ATOM 1710 C CA . LEU A 1 260 ? 36.793 0.022 -28.424 1.000 38.650 399 LEU A CA 1
ATOM 1711 C C . LEU A 1 260 ? 37.177 0.542 -29.795 1.000 29.765 399 LEU A C 1
ATOM 1712 O O . LEU A 1 260 ? 38.093 1.349 -29.925 1.000 35.126 399 LEU A O 1
ATOM 1717 N N . ARG A 1 261 ? 36.473 0.082 -30.805 1.000 31.646 400 ARG A N 1
ATOM 1718 C CA . ARG A 1 261 ? 36.803 0.501 -32.158 1.000 39.682 400 ARG A CA 1
ATOM 1719 C C . ARG A 1 261 ? 36.590 1.998 -32.444 1.000 34.485 400 ARG A C 1
ATOM 1720 O O . ARG A 1 261 ? 37.433 2.703 -32.968 1.000 33.048 400 ARG A O 1
ATOM 1728 N N . VAL A 1 262 ? 35.458 2.543 -31.970 1.000 38.294 401 VAL A N 1
ATOM 1729 C CA . VAL A 1 262 ? 35.214 3.955 -32.072 1.000 33.256 401 VAL A CA 1
ATOM 1730 C C . VAL A 1 262 ? 36.217 4.724 -31.197 1.000 34.241 401 VAL A C 1
ATOM 1731 O O . VAL A 1 262 ? 36.790 5.741 -31.616 1.000 30.878 401 VAL A O 1
ATOM 1735 N N . ALA A 1 263 ? 36.479 4.231 -30.010 1.000 35.996 402 ALA A N 1
ATOM 1736 C CA . ALA A 1 263 ? 37.413 4.930 -29.114 1.000 35.135 402 ALA A CA 1
ATOM 1737 C C . ALA A 1 263 ? 38.828 4.968 -29.711 1.000 40.070 402 ALA A C 1
ATOM 1738 O O . ALA A 1 263 ? 39.531 5.976 -29.632 1.000 41.124 402 ALA A O 1
ATOM 1740 N N . ALA A 1 264 ? 39.258 3.878 -30.353 1.000 39.832 403 ALA A N 1
ATOM 1741 C CA . ALA A 1 264 ? 40.580 3.848 -30.956 1.000 42.221 403 ALA A CA 1
ATOM 1742 C C . ALA A 1 264 ? 40.616 4.831 -32.136 1.000 41.691 403 ALA A C 1
ATOM 1743 O O . ALA A 1 264 ? 41.609 5.502 -32.345 1.000 43.914 403 ALA A O 1
ATOM 1745 N N . THR A 1 265 ? 39.504 5.009 -32.849 1.000 38.788 404 THR A N 1
ATOM 1746 C CA . THR A 1 265 ? 39.502 5.955 -33.949 1.000 39.850 404 THR A CA 1
ATOM 1747 C C . THR A 1 265 ? 39.660 7.367 -33.423 1.000 51.200 404 THR A C 1
ATOM 1748 O O . THR A 1 265 ? 40.517 8.129 -33.900 1.000 39.587 404 THR A O 1
ATOM 1752 N N . VAL A 1 266 ? 38.777 7.721 -32.495 1.000 44.028 405 VAL A N 1
ATOM 1753 C CA . VAL A 1 266 ? 38.780 9.030 -31.909 1.000 48.297 405 VAL A CA 1
ATOM 1754 C C . VAL A 1 266 ? 40.136 9.347 -31.283 1.000 39.192 405 VAL A C 1
ATOM 1755 O O . VAL A 1 266 ? 40.587 10.480 -31.381 1.000 44.170 405 VAL A O 1
ATOM 1759 N N . GLY A 1 267 ? 40.723 8.359 -30.635 1.000 48.111 406 GLY A N 1
ATOM 1760 C CA . GLY A 1 267 ? 42.075 8.441 -30.130 1.000 55.844 406 GLY A CA 1
ATOM 1761 C C . GLY A 1 267 ? 43.041 8.935 -31.194 1.000 58.661 406 GLY A C 1
ATOM 1762 O O . GLY A 1 267 ? 43.839 9.795 -30.919 1.000 51.436 406 GLY A O 1
ATOM 1763 N N . GLN A 1 268 ? 42.978 8.410 -32.410 1.000 57.317 407 GLN A N 1
ATOM 1764 C CA . GLN A 1 268 ? 43.939 8.797 -33.438 1.000 53.564 407 GLN A CA 1
ATOM 1765 C C . GLN A 1 268 ? 43.588 10.141 -34.034 1.000 51.457 407 GLN A C 1
ATOM 1766 O O . GLN A 1 268 ? 44.445 10.862 -34.480 1.000 68.988 407 GLN A O 1
ATOM 1772 N N . LEU A 1 269 ? 42.341 10.510 -34.077 1.000 54.345 408 LEU A N 1
ATOM 1773 C CA . LEU A 1 269 ? 41.987 11.766 -34.698 1.000 57.522 408 LEU A CA 1
ATOM 1774 C C . LEU A 1 269 ? 41.694 12.802 -33.585 1.000 82.139 408 LEU A C 1
ATOM 1775 O O . LEU A 1 269 ? 40.561 13.269 -33.425 1.000 74.258 408 LEU A O 1
ATOM 1780 N N . ASN A 1 270 ? 42.742 13.140 -32.780 1.000 110.950 409 ASN A N 1
ATOM 1781 C CA . ASN A 1 270 ? 42.735 14.243 -31.805 1.000 108.081 409 ASN A CA 1
ATOM 1782 C C . ASN A 1 270 ? 44.135 14.546 -31.263 1.000 88.247 409 ASN A C 1
ATOM 1783 O O . ASN A 1 270 ? 44.648 13.633 -30.584 1.000 90.441 409 ASN A O 1
#

B-factor: mean 53.82, std 17.54, range [29.06, 131.36]

InterPro domains:
  IPR025736 PucR C-terminal helix-turn-helix domain [PF13556] (347-403)
  IPR041522 CdaR, GGDEF-like domain [PF17853] (180-295)
  IPR042070 PucR C-terminal helix-turn-helix domain superfamily [G3DSA:1.10.10.2840] (284-409)
  IPR051448 CdaR-like transcriptional regulators [PTHR33744] (93-409)

Secondary structure (DSSP, 8-state):
--HHHHHHHHHHHHHT---HHHHHHHHTTT--TTS-EEEEEEEEPPP---TTTHHHHHHHHHHHHHHHTT--EEEEEETTEEEEEEES---TT-HHHHHHHTTEEEEEEEEEEEESSGGGTHHHHHHHHHHHHHGGG-TT--SSEEGGG-HHHHHHHT-HHHHHHHIIIIIHHHHTTHHHHHHHHHHHHHTTT-HHHHHHHTTS-HHHHHHHHHHHHHHHS--TTSHHHHHHHHHHHHHHH--